Protein AF-A0A819T8G8-F1 (afdb_monomer_lite)

Secondary structure (DSSP, 8-state):
-----HHHHHHHTTS-SS-B-TTSSBP-S-------S--EEEEEEEEE-TTT--EEEEEEE-SSGGG--B-HHHHHHHHHTT----EEEEEPP-TTSS--SS-EEEEESGGGGG-HHHHHHHHHHHHHHHHHHHSEEE-SSTT--EEEGGGTGGGGS-HHHHHHHHHHHHHS-S--TT-----------------

Organism: NCBI:txid392033

Foldseek 3Di:
DDDDDLVNLVVVVVPCLADADPQQFHDLDLDQPPDDPKAFLDFPDWDADPVPRDIDTDTHIDPDSSSGDGHPVLVCQCVVLVPPDKDWDQADPDPVDPDDPGGHIDMPPPSCVSNVVVSSVVVVVVLLCVCLQLQWTWGSHPVGDIDGCCVRVLPPPDPVVSVVSVCNNVVPPDNVVPDDDDDDDDPDPPPPDPD

Sequence (195 aa):
DYQWTTYDVADLLRWPMIPRTHDGWYLSIKHELQLDQSGYAEVIGVTLNNDTGDIEFMFTEAKKTEHKLFDAMDVMDVLTNGITYACFTLDPPNAQYHSHPFNEMRYLPKRLVKVPNYLLTLLHTDYLLKMISTGVEICSLTPFEMRSSSENLMQRLPAHIREELQSIAMKHKGPLIDSIHRFWIQLESNIEYEQ

Radius of gyration: 19.82 Å; chains: 1; bounding box: 40×50×58 Å

Structure (mmCIF, N/CA/C/O backbone):
data_AF-A0A819T8G8-F1
#
_entry.id   AF-A0A819T8G8-F1
#
loop_
_atom_site.group_PDB
_atom_site.id
_atom_site.type_symbol
_atom_site.label_atom_id
_atom_site.label_alt_id
_atom_site.label_comp_id
_atom_site.label_asym_id
_atom_site.label_entity_id
_atom_site.label_seq_id
_atom_site.pdbx_PDB_ins_code
_atom_site.Cartn_x
_atom_site.Cartn_y
_atom_site.Cartn_z
_atom_site.occupancy
_atom_site.B_iso_or_equiv
_atom_site.auth_seq_id
_atom_site.auth_comp_id
_atom_site.auth_asym_id
_atom_site.auth_atom_id
_atom_site.pdbx_PDB_model_num
ATOM 1 N N . ASP A 1 1 ? 21.585 19.451 20.211 1.00 45.59 1 ASP A N 1
ATOM 2 C CA . ASP A 1 1 ? 20.241 19.216 20.768 1.00 45.59 1 ASP A CA 1
ATOM 3 C C . ASP A 1 1 ? 19.190 19.941 19.945 1.00 45.59 1 ASP A C 1
ATOM 5 O O . ASP A 1 1 ? 18.932 21.113 20.173 1.00 45.59 1 ASP A O 1
ATOM 9 N N . TYR A 1 2 ? 18.641 19.271 18.931 1.00 44.28 2 TYR A N 1
ATOM 10 C CA . TYR A 1 2 ? 17.453 19.751 18.221 1.00 44.28 2 TYR A CA 1
ATOM 11 C C . TYR A 1 2 ? 16.240 19.083 18.870 1.00 44.28 2 TYR A C 1
ATOM 13 O O . TYR A 1 2 ? 16.097 17.863 18.790 1.00 44.28 2 TYR A O 1
ATOM 21 N N . GLN A 1 3 ? 15.408 19.861 19.562 1.00 51.81 3 GLN A N 1
ATOM 22 C CA . GLN A 1 3 ? 14.126 19.376 20.067 1.00 51.81 3 GLN A CA 1
ATOM 23 C C . GLN A 1 3 ? 13.098 19.485 18.950 1.00 51.81 3 GLN A C 1
ATOM 25 O O . GLN A 1 3 ? 12.817 20.579 18.469 1.00 51.81 3 GLN A O 1
ATOM 30 N N . TRP A 1 4 ? 12.560 18.338 18.547 1.00 50.78 4 TRP A N 1
ATOM 31 C CA . TRP A 1 4 ? 11.431 18.288 17.633 1.00 50.78 4 TRP A CA 1
ATOM 32 C C . TRP A 1 4 ? 10.217 18.949 18.268 1.00 50.78 4 TRP A C 1
ATOM 34 O O . TRP A 1 4 ? 9.873 18.698 19.424 1.00 50.78 4 TRP A O 1
ATOM 44 N N . THR A 1 5 ? 9.554 19.772 17.479 1.00 71.06 5 THR A N 1
ATOM 45 C CA . THR A 1 5 ? 8.316 20.442 17.835 1.00 71.06 5 THR A CA 1
ATOM 46 C C . THR A 1 5 ? 7.151 19.805 17.086 1.00 71.06 5 THR A C 1
ATOM 48 O O . THR A 1 5 ? 7.312 19.080 16.103 1.00 71.06 5 THR A O 1
ATOM 51 N N . THR A 1 6 ? 5.933 20.114 17.517 1.00 66.31 6 THR A N 1
ATOM 52 C CA . THR A 1 6 ? 4.725 19.756 16.765 1.00 66.31 6 THR A CA 1
ATOM 53 C C . THR A 1 6 ? 4.712 20.360 15.357 1.00 66.31 6 THR A C 1
ATOM 55 O O . THR A 1 6 ? 4.047 19.808 14.486 1.00 66.31 6 THR A O 1
ATOM 58 N N . TYR A 1 7 ? 5.471 21.436 15.106 1.00 68.69 7 TYR A N 1
ATOM 59 C CA . TYR A 1 7 ? 5.641 22.017 13.773 1.00 68.69 7 TYR A CA 1
ATOM 60 C C . TYR A 1 7 ? 6.442 21.113 12.836 1.00 68.69 7 TYR A C 1
ATOM 62 O O . TYR A 1 7 ? 6.037 20.946 11.689 1.00 68.69 7 TYR A O 1
ATOM 70 N N . ASP A 1 8 ? 7.521 20.496 13.317 1.00 61.69 8 ASP A N 1
ATOM 71 C CA . ASP A 1 8 ? 8.356 19.599 12.506 1.00 61.69 8 ASP A CA 1
ATOM 72 C C . ASP A 1 8 ? 7.570 18.344 12.094 1.00 61.69 8 ASP A C 1
ATOM 74 O O . ASP A 1 8 ? 7.631 17.885 10.954 1.00 61.69 8 ASP A O 1
ATOM 78 N N . VAL A 1 9 ? 6.744 17.825 13.010 1.00 63.00 9 VAL A N 1
ATOM 79 C CA . VAL A 1 9 ? 5.827 16.716 12.714 1.00 63.00 9 VAL A CA 1
ATOM 80 C C . VAL A 1 9 ? 4.722 17.155 11.752 1.00 63.00 9 VAL A C 1
ATOM 82 O O . VAL A 1 9 ? 4.409 16.434 10.807 1.00 63.00 9 VAL A O 1
ATOM 85 N N . ALA A 1 10 ? 4.146 18.343 11.956 1.00 64.38 10 ALA A N 1
ATOM 86 C CA . ALA A 1 10 ? 3.108 18.875 11.081 1.00 64.38 10 ALA A CA 1
ATOM 87 C C . ALA A 1 10 ? 3.609 19.087 9.648 1.00 64.38 10 ALA A C 1
ATOM 89 O O . ALA A 1 10 ? 2.856 18.812 8.721 1.00 64.38 10 ALA A O 1
ATOM 90 N N . ASP A 1 11 ? 4.853 19.534 9.454 1.00 62.53 11 ASP A N 1
ATOM 91 C CA . ASP A 1 11 ? 5.441 19.737 8.127 1.00 62.53 11 ASP A CA 1
ATOM 92 C C . ASP A 1 11 ? 5.610 18.415 7.364 1.00 62.53 11 ASP A C 1
ATOM 94 O O . ASP A 1 11 ? 5.192 18.315 6.212 1.00 62.53 11 ASP A O 1
ATOM 98 N N . LEU A 1 12 ? 6.085 17.357 8.031 1.00 57.75 12 LEU A N 1
ATOM 99 C CA . LEU A 1 12 ? 6.162 16.014 7.439 1.00 57.75 12 LEU A CA 1
ATOM 100 C C . LEU A 1 12 ? 4.784 15.423 7.100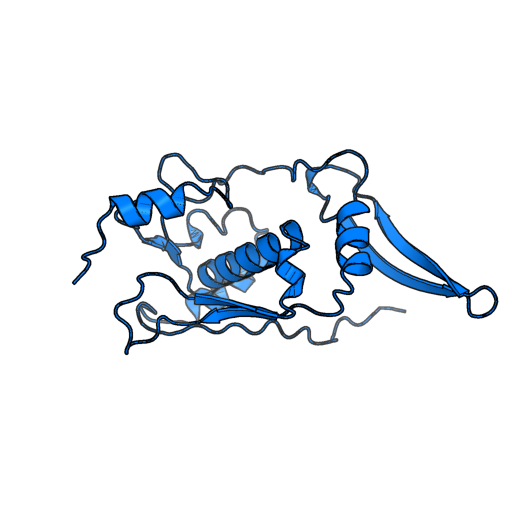 1.00 57.75 12 LEU A C 1
ATOM 102 O O . LEU A 1 12 ? 4.649 14.660 6.145 1.00 57.75 12 LEU A O 1
ATOM 106 N N . LEU A 1 13 ? 3.748 15.785 7.860 1.00 58.44 13 LEU A N 1
ATOM 107 C CA . LEU A 1 13 ? 2.367 15.363 7.610 1.00 58.44 13 LEU A CA 1
ATOM 108 C C . LEU A 1 13 ? 1.688 16.131 6.464 1.00 58.44 13 LEU A C 1
ATOM 110 O O . LEU A 1 13 ? 0.611 15.721 6.029 1.00 58.44 13 LEU A O 1
ATOM 114 N N . ARG A 1 14 ? 2.299 17.207 5.939 1.00 56.94 14 ARG A N 1
ATOM 115 C CA . ARG A 1 14 ? 1.781 17.968 4.780 1.00 56.94 14 ARG A CA 1
ATOM 116 C C . ARG A 1 14 ? 1.844 17.202 3.469 1.00 56.94 14 ARG A C 1
ATOM 118 O O . ARG A 1 14 ? 1.378 17.717 2.457 1.00 56.94 14 ARG A O 1
ATOM 125 N N . TRP A 1 15 ? 2.399 15.995 3.469 1.00 51.16 15 TRP A N 1
ATOM 126 C CA . TRP A 1 15 ? 2.262 15.065 2.361 1.00 51.16 15 TRP A CA 1
ATOM 127 C C . TRP A 1 15 ? 1.063 14.148 2.633 1.00 51.16 15 TRP A C 1
ATOM 129 O O . TRP A 1 15 ? 1.219 13.109 3.282 1.00 51.16 15 TRP A O 1
ATOM 139 N N . PRO A 1 16 ? -0.161 14.509 2.187 1.00 56.41 16 PRO A N 1
ATOM 140 C CA . PRO A 1 16 ? -1.313 13.635 2.320 1.00 56.41 16 PRO A CA 1
ATOM 141 C C . PRO A 1 16 ? -1.180 12.501 1.302 1.00 56.41 16 PRO A C 1
ATOM 143 O O . PRO A 1 16 ? -1.818 12.493 0.257 1.00 56.41 16 PRO A O 1
ATOM 146 N N . MET A 1 17 ? -0.326 11.529 1.615 1.00 56.72 17 MET A N 1
ATOM 147 C CA . MET A 1 17 ? -0.243 10.259 0.892 1.00 56.72 17 MET A CA 1
ATOM 148 C C . MET A 1 17 ? -1.574 9.499 0.999 1.00 56.72 17 MET A C 1
ATOM 150 O O . MET A 1 17 ? -1.957 8.768 0.093 1.00 56.72 17 MET A O 1
ATOM 154 N N . ILE A 1 18 ? -2.317 9.741 2.086 1.00 64.75 18 ILE A N 1
ATOM 155 C CA . ILE A 1 18 ? -3.571 9.076 2.423 1.00 64.75 18 ILE A CA 1
ATOM 156 C C . ILE A 1 18 ? -4.645 10.135 2.696 1.00 64.75 18 ILE A C 1
ATOM 158 O O . ILE A 1 18 ? -4.417 11.008 3.539 1.00 64.75 18 ILE A O 1
ATOM 162 N N . PRO A 1 19 ? -5.822 10.060 2.049 1.00 71.50 19 PRO A N 1
ATOM 163 C CA . PRO A 1 19 ? -6.965 10.900 2.386 1.00 71.50 19 PRO A CA 1
ATOM 164 C C . PRO A 1 19 ? -7.411 10.687 3.840 1.00 71.50 19 PRO A C 1
ATOM 166 O O . PRO A 1 19 ? -7.665 9.560 4.272 1.00 71.50 19 PRO A O 1
ATOM 169 N N . ARG A 1 20 ? -7.548 11.781 4.594 1.00 77.06 20 ARG A N 1
ATOM 170 C CA . ARG A 1 20 ? -7.941 11.764 6.010 1.00 77.06 20 ARG A CA 1
ATOM 171 C C . ARG A 1 20 ? -9.076 12.738 6.296 1.00 77.06 20 ARG A C 1
ATOM 173 O O . ARG A 1 20 ? -9.280 13.702 5.560 1.00 77.06 20 ARG A O 1
ATOM 180 N N . THR A 1 21 ? -9.837 12.467 7.352 1.00 80.31 21 THR A N 1
ATOM 181 C CA . THR A 1 21 ? -10.843 13.400 7.864 1.00 80.31 21 THR A CA 1
ATOM 182 C C . THR A 1 21 ? -10.152 14.647 8.416 1.00 80.31 21 THR A C 1
ATOM 184 O O . THR A 1 21 ? -8.943 14.649 8.652 1.00 80.31 21 THR A O 1
ATOM 187 N N . HIS A 1 22 ? -10.927 15.705 8.665 1.00 83.38 22 HIS A N 1
ATOM 188 C CA . HIS A 1 22 ? -10.423 16.906 9.341 1.00 83.38 22 HIS A CA 1
ATOM 189 C C . HIS A 1 22 ? -9.777 16.604 10.706 1.00 83.38 22 HIS A C 1
ATOM 191 O O . HIS A 1 22 ? -8.848 17.297 11.102 1.00 83.38 22 HIS A O 1
ATOM 197 N N . ASP A 1 23 ? -10.220 15.532 11.365 1.00 84.50 23 ASP A N 1
ATOM 198 C CA . ASP A 1 23 ? -9.682 15.039 12.634 1.00 84.50 23 ASP A CA 1
ATOM 199 C C . ASP A 1 23 ? -8.448 14.134 12.486 1.00 84.50 23 ASP A C 1
ATOM 201 O O . ASP A 1 23 ? -7.956 13.626 13.483 1.00 84.50 23 ASP A O 1
ATOM 205 N N . GLY A 1 24 ? -7.936 13.889 11.273 1.00 80.44 24 GLY A N 1
ATOM 206 C CA . GLY A 1 24 ? -6.730 13.075 11.065 1.00 80.44 24 GLY A CA 1
ATOM 207 C C . GLY A 1 24 ? -6.952 11.565 11.007 1.00 80.44 24 GLY A C 1
ATOM 208 O O . GLY A 1 24 ? -5.983 10.806 10.976 1.00 80.44 24 GLY A O 1
ATOM 209 N 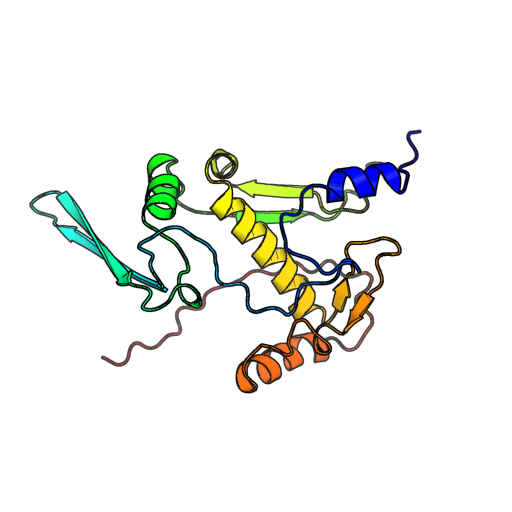N . TRP A 1 25 ? -8.206 11.120 10.975 1.00 84.88 25 TRP A N 1
ATOM 210 C CA . TRP A 1 25 ? -8.566 9.709 10.850 1.00 84.88 25 TRP A CA 1
ATOM 211 C C . TRP A 1 25 ? -8.689 9.282 9.392 1.00 84.88 25 TRP A C 1
ATOM 213 O O . TRP A 1 25 ? -8.842 10.125 8.508 1.00 84.88 25 TRP A O 1
ATOM 223 N N . TYR A 1 26 ? -8.693 7.976 9.118 1.00 78.06 26 TYR A N 1
ATOM 224 C CA . TYR A 1 26 ? -9.015 7.504 7.771 1.00 78.06 26 TYR A CA 1
ATOM 225 C C . TYR A 1 26 ? -10.413 7.960 7.351 1.00 78.06 26 TYR A C 1
ATOM 227 O O . TYR A 1 26 ? -11.386 7.815 8.098 1.00 78.06 26 TYR A O 1
ATOM 235 N N . LEU A 1 27 ? -10.525 8.498 6.133 1.00 72.56 27 LEU A N 1
ATOM 236 C CA . LEU A 1 27 ? -11.825 8.775 5.530 1.00 72.56 27 LEU A CA 1
ATOM 237 C C . LEU A 1 27 ? -12.559 7.450 5.311 1.00 72.56 27 LEU A C 1
ATOM 239 O O . LEU A 1 27 ? -12.129 6.611 4.523 1.00 72.56 27 LEU A O 1
ATOM 243 N N . SER A 1 28 ? -13.713 7.277 5.959 1.00 62.72 28 SER A N 1
ATOM 244 C CA . SER A 1 28 ? -14.556 6.093 5.737 1.00 62.72 28 SER A CA 1
ATOM 245 C C . SER A 1 28 ? -15.306 6.137 4.395 1.00 62.72 28 SER A C 1
ATOM 247 O O . SER A 1 28 ? -16.061 5.224 4.063 1.00 62.72 28 SER A O 1
ATOM 249 N N . ILE A 1 29 ? -15.050 7.141 3.554 1.00 59.94 29 ILE A N 1
ATOM 250 C CA . ILE A 1 29 ? -15.673 7.292 2.238 1.00 59.94 29 ILE A CA 1
ATOM 251 C C . ILE A 1 29 ? -15.128 6.224 1.284 1.00 59.94 29 ILE A C 1
ATOM 253 O O . ILE A 1 29 ? -13.922 5.967 1.233 1.00 59.94 29 ILE A O 1
ATOM 257 N N . LYS A 1 30 ? -16.015 5.562 0.525 1.00 55.38 30 LYS A N 1
ATOM 258 C CA . LYS A 1 30 ? -15.618 4.790 -0.662 1.00 55.38 30 LYS A CA 1
ATOM 259 C C . LYS A 1 30 ? -14.988 5.769 -1.648 1.00 55.38 30 LYS A C 1
ATOM 261 O O . LYS A 1 30 ? -15.690 6.373 -2.446 1.00 55.38 30 LYS A O 1
ATOM 266 N N . HIS A 1 31 ? -13.682 5.974 -1.539 1.00 50.28 31 HIS A N 1
ATOM 267 C CA . HIS A 1 31 ? -12.943 6.605 -2.609 1.00 50.28 31 HIS A CA 1
ATOM 268 C C . HIS A 1 31 ? -12.895 5.597 -3.745 1.00 50.28 31 HIS A C 1
ATOM 270 O O . HIS A 1 31 ? -12.365 4.497 -3.593 1.00 50.28 31 HIS A O 1
ATOM 276 N N . GLU A 1 32 ? -13.511 5.962 -4.859 1.00 45.62 32 GLU A N 1
ATOM 277 C CA . GLU A 1 32 ? -13.110 5.402 -6.136 1.00 45.62 32 GLU A CA 1
ATOM 278 C C . GLU A 1 32 ? -11.629 5.726 -6.315 1.00 45.62 32 GLU A C 1
ATOM 280 O O . GLU A 1 32 ? -11.202 6.856 -6.052 1.00 45.62 32 GLU A O 1
ATOM 285 N N . LEU A 1 33 ? -10.842 4.734 -6.716 1.00 44.25 33 LEU A N 1
ATOM 286 C CA . LEU A 1 33 ? -9.481 4.980 -7.151 1.00 44.25 33 LEU A CA 1
ATOM 287 C C . LEU A 1 33 ? -9.599 5.819 -8.432 1.00 44.25 33 LEU A C 1
ATOM 289 O O . LEU A 1 33 ? -9.946 5.301 -9.490 1.00 44.25 33 LEU A O 1
ATOM 293 N N . GLN A 1 34 ? -9.432 7.137 -8.312 1.00 42.03 34 GLN A N 1
ATOM 294 C CA . GLN A 1 34 ? -9.529 8.067 -9.438 1.00 42.03 34 GLN A CA 1
ATOM 295 C C . GLN A 1 34 ? -8.258 7.931 -10.277 1.00 42.03 34 GLN A C 1
ATOM 297 O O . GLN A 1 34 ? -7.321 8.714 -10.148 1.00 42.03 34 GLN A O 1
ATOM 302 N N . LEU A 1 35 ? -8.207 6.878 -11.084 1.00 46.53 35 LEU A N 1
ATOM 303 C CA . LEU A 1 35 ? -7.182 6.663 -12.092 1.00 46.53 35 LEU A CA 1
ATOM 304 C C . LEU A 1 35 ? -7.852 6.750 -13.465 1.00 46.53 35 LEU A C 1
ATOM 306 O O . LEU A 1 35 ? -8.959 6.241 -13.642 1.00 46.53 35 LEU A O 1
ATOM 310 N N . ASP A 1 36 ? -7.172 7.387 -14.415 1.00 49.69 36 ASP A N 1
ATOM 311 C CA . ASP A 1 36 ? -7.680 7.728 -15.750 1.00 49.69 36 ASP A CA 1
ATOM 312 C C . ASP A 1 36 ? -8.183 6.515 -16.566 1.00 49.69 36 ASP A C 1
ATOM 314 O O . ASP A 1 36 ? -8.034 5.356 -16.172 1.00 49.69 36 ASP A O 1
ATOM 318 N N . GLN A 1 37 ? -8.834 6.789 -17.700 1.00 57.09 37 GLN A N 1
ATOM 319 C CA . GLN A 1 37 ? -9.624 5.821 -18.474 1.00 57.09 37 GLN A CA 1
ATOM 320 C C . GLN A 1 37 ? -8.852 4.555 -18.908 1.00 57.09 37 GLN A C 1
ATOM 322 O O . GLN A 1 37 ? -7.720 4.621 -19.378 1.00 57.09 37 GLN A O 1
ATOM 327 N N . SER A 1 38 ? -9.548 3.411 -18.810 1.00 68.25 38 SER A N 1
ATOM 328 C CA . SER A 1 38 ? -9.081 2.013 -18.910 1.00 68.25 38 SER A CA 1
ATOM 329 C C . SER A 1 38 ? -8.178 1.561 -17.753 1.00 68.25 38 SER A C 1
ATOM 331 O O . SER A 1 38 ? -7.205 2.205 -17.367 1.00 68.25 38 SER A O 1
ATOM 333 N N . GLY A 1 39 ? -8.543 0.451 -17.123 1.00 82.62 39 GLY A N 1
ATOM 334 C CA . GLY A 1 39 ? -7.803 -0.100 -16.000 1.00 82.62 39 GLY A CA 1
ATOM 335 C C . GLY A 1 39 ? -8.245 -1.515 -15.702 1.00 82.62 39 GLY A C 1
ATOM 336 O O . GLY A 1 39 ? -9.294 -1.969 -16.164 1.00 82.62 39 GLY A O 1
ATOM 337 N N . TYR A 1 40 ? -7.426 -2.210 -14.937 1.00 88.94 40 TYR A N 1
ATOM 338 C CA . TYR A 1 40 ? -7.532 -3.640 -14.744 1.00 88.94 40 TYR A CA 1
ATOM 339 C C . TYR A 1 40 ? -7.888 -3.943 -13.291 1.00 88.94 40 TYR A C 1
ATOM 341 O O . TYR A 1 40 ? -7.413 -3.288 -12.360 1.00 88.94 40 TYR A O 1
ATOM 349 N N . ALA A 1 41 ? -8.769 -4.920 -13.105 1.00 89.12 41 ALA A N 1
ATOM 350 C CA . ALA A 1 41 ? -9.185 -5.425 -11.803 1.00 89.12 41 ALA A CA 1
ATOM 351 C C . ALA A 1 41 ? -8.338 -6.621 -11.352 1.00 89.12 41 ALA A C 1
ATOM 353 O O . ALA A 1 41 ? -8.316 -6.937 -10.168 1.00 89.12 41 ALA A O 1
ATOM 354 N N . GLU A 1 42 ? -7.663 -7.301 -12.279 1.00 88.44 42 GLU A N 1
ATOM 355 C CA . GLU A 1 42 ? -6.980 -8.560 -11.992 1.00 88.44 42 GLU A CA 1
ATOM 356 C C . GLU A 1 42 ? -5.883 -8.855 -13.017 1.00 88.44 42 GLU A C 1
ATOM 358 O O . GLU A 1 42 ? -6.027 -8.547 -14.204 1.00 88.44 42 GLU A O 1
ATOM 363 N N . VAL A 1 43 ? -4.809 -9.497 -12.549 1.00 88.31 43 VAL A N 1
ATOM 364 C CA . VAL A 1 43 ? -3.811 -10.155 -13.396 1.00 88.31 43 VAL A CA 1
ATOM 365 C C . VAL A 1 43 ? -4.147 -11.642 -13.457 1.00 88.31 43 VAL A C 1
ATOM 367 O O . VAL A 1 43 ? -3.993 -12.336 -12.458 1.00 88.31 43 VAL A O 1
ATOM 370 N N . ILE A 1 44 ? -4.578 -12.128 -14.622 1.00 91.81 44 ILE A N 1
ATOM 371 C CA . ILE A 1 44 ? -4.868 -13.555 -14.838 1.00 91.81 44 ILE A CA 1
ATOM 372 C C . ILE A 1 44 ? -3.561 -14.305 -15.104 1.00 91.81 44 ILE A C 1
ATOM 374 O O . ILE A 1 44 ? -3.324 -15.387 -14.573 1.00 91.81 44 ILE A O 1
ATOM 378 N N . GLY A 1 45 ? -2.689 -13.723 -15.929 1.00 87.50 45 GLY A N 1
ATOM 379 C CA . GLY A 1 45 ? -1.403 -14.324 -16.249 1.00 87.50 45 GLY A CA 1
ATOM 380 C C . GLY A 1 45 ? -0.671 -13.628 -17.387 1.00 87.50 45 GLY A C 1
ATOM 381 O O . GLY A 1 45 ? -1.055 -12.554 -17.851 1.00 87.50 45 GLY A O 1
ATOM 382 N N . VAL A 1 46 ? 0.404 -14.271 -17.828 1.00 86.75 46 VAL A N 1
ATOM 383 C CA . VAL A 1 46 ? 1.240 -13.832 -18.945 1.00 86.75 46 VAL A CA 1
ATOM 384 C C . VAL A 1 46 ? 1.502 -15.040 -19.830 1.00 86.75 46 VAL A C 1
ATOM 386 O O . VAL A 1 46 ? 1.858 -16.105 -19.322 1.00 86.75 46 VAL A O 1
ATOM 389 N N . THR A 1 47 ? 1.339 -14.885 -21.138 1.00 89.38 47 THR A N 1
ATOM 390 C CA . THR A 1 47 ? 1.731 -15.898 -22.120 1.00 89.38 47 THR A CA 1
ATOM 391 C C . THR A 1 47 ? 2.927 -15.393 -22.923 1.00 89.38 47 THR A C 1
ATOM 393 O O . THR A 1 47 ? 3.065 -14.201 -23.198 1.00 89.38 47 THR A O 1
ATOM 396 N N . LEU A 1 48 ? 3.836 -16.312 -23.251 1.00 90.38 48 LEU A N 1
ATOM 397 C CA . LEU A 1 48 ? 4.989 -16.062 -24.111 1.00 90.38 48 LEU A CA 1
ATOM 398 C C . LEU A 1 48 ? 4.858 -16.962 -25.334 1.00 90.38 48 LEU A C 1
ATOM 400 O O . LEU A 1 48 ? 4.837 -18.190 -25.211 1.00 90.38 48 LEU A O 1
ATOM 404 N N . ASN A 1 49 ? 4.786 -16.359 -26.513 1.00 90.44 49 ASN A N 1
ATOM 405 C CA . ASN A 1 49 ? 4.902 -17.085 -27.761 1.00 90.44 49 ASN A CA 1
ATOM 406 C C . ASN A 1 49 ? 6.380 -17.426 -27.990 1.00 90.44 49 ASN A C 1
ATOM 408 O O . ASN A 1 49 ? 7.200 -16.544 -28.230 1.00 90.44 49 ASN A O 1
ATOM 412 N N . ASN A 1 50 ? 6.729 -18.709 -27.913 1.00 92.19 50 ASN A N 1
ATOM 413 C CA . ASN A 1 50 ? 8.120 -19.152 -28.048 1.00 92.19 50 ASN A CA 1
ATOM 414 C C . ASN A 1 50 ? 8.668 -19.034 -29.480 1.00 92.19 50 ASN A C 1
ATOM 416 O O . ASN A 1 50 ? 9.886 -19.009 -29.651 1.00 92.19 50 ASN A O 1
ATOM 420 N N . ASP A 1 51 ? 7.796 -18.957 -30.488 1.00 92.62 51 ASP A N 1
ATOM 421 C CA . ASP A 1 51 ? 8.195 -18.867 -31.893 1.00 92.62 51 ASP A CA 1
ATOM 422 C C . ASP A 1 51 ? 8.455 -17.413 -32.311 1.00 92.62 51 ASP A C 1
ATOM 424 O O . ASP A 1 51 ? 9.409 -17.137 -33.038 1.00 92.62 51 ASP A O 1
ATOM 428 N N . THR A 1 52 ? 7.623 -16.474 -31.847 1.00 93.19 52 THR A N 1
ATOM 429 C CA . THR A 1 52 ? 7.734 -15.044 -32.193 1.00 93.19 52 THR A CA 1
ATOM 430 C C . THR A 1 52 ? 8.437 -14.209 -31.124 1.00 93.19 52 THR A C 1
ATOM 432 O O . THR A 1 52 ? 8.972 -13.145 -31.431 1.00 93.19 52 THR A O 1
ATOM 435 N N . GLY A 1 53 ? 8.468 -14.686 -29.879 1.00 85.50 53 GLY A N 1
ATOM 436 C CA . GLY A 1 53 ? 8.909 -13.924 -28.712 1.00 85.50 53 GLY A CA 1
ATOM 437 C C . GLY A 1 53 ? 7.858 -12.948 -28.175 1.00 85.50 53 GLY A C 1
ATOM 438 O O . GLY A 1 53 ? 8.175 -12.172 -27.273 1.00 85.50 53 GLY A O 1
ATOM 439 N N . ASP A 1 54 ? 6.632 -12.966 -28.709 1.00 86.62 54 ASP A N 1
ATOM 440 C CA . ASP A 1 54 ? 5.570 -12.058 -28.274 1.00 86.62 54 ASP A CA 1
ATOM 441 C C . ASP A 1 54 ? 5.119 -12.381 -26.848 1.00 86.62 54 ASP A C 1
ATOM 443 O O . ASP A 1 54 ? 4.898 -13.541 -26.494 1.00 86.62 54 ASP A O 1
ATOM 447 N N . ILE A 1 55 ? 4.960 -11.336 -26.038 1.00 83.06 55 ILE A N 1
ATOM 448 C CA . ILE A 1 55 ? 4.447 -11.427 -24.671 1.00 83.06 55 ILE A CA 1
ATOM 449 C C . ILE A 1 55 ? 3.040 -10.844 -24.664 1.00 83.06 55 ILE A C 1
ATOM 451 O O . ILE A 1 55 ? 2.853 -9.673 -24.997 1.00 83.06 55 ILE A O 1
ATOM 455 N N . GLU A 1 56 ? 2.065 -11.640 -24.244 1.00 87.88 56 GLU A N 1
ATOM 456 C CA . GLU A 1 56 ? 0.691 -11.192 -24.053 1.00 87.88 56 GLU A CA 1
ATOM 457 C C . GLU A 1 56 ? 0.351 -11.200 -22.563 1.00 87.88 56 GLU A C 1
ATOM 459 O O . GLU A 1 56 ? 0.555 -12.178 -21.838 1.00 87.88 56 GLU A O 1
ATOM 464 N N . PHE A 1 57 ? -0.168 -10.068 -22.102 1.00 86.00 57 PHE A N 1
ATOM 465 C CA . PHE A 1 57 ? -0.646 -9.909 -20.741 1.00 86.00 57 PHE A CA 1
ATOM 466 C C . PHE A 1 57 ? -2.151 -10.152 -20.700 1.00 86.00 57 PHE A C 1
ATOM 468 O O . PHE A 1 57 ? -2.918 -9.460 -21.367 1.00 86.00 57 PHE A O 1
ATOM 475 N N . MET A 1 58 ? -2.575 -11.114 -19.885 1.00 91.25 58 MET A N 1
ATOM 476 C CA . MET A 1 58 ? -3.983 -11.439 -19.694 1.00 91.25 58 MET A CA 1
ATOM 477 C C . MET A 1 58 ? -4.480 -10.734 -18.435 1.00 91.25 58 MET A C 1
ATOM 479 O O . MET A 1 58 ? -4.181 -11.150 -17.311 1.00 91.25 58 MET A O 1
ATOM 483 N N . PHE A 1 59 ? -5.230 -9.654 -18.626 1.00 90.56 59 PHE A N 1
ATOM 484 C CA . PHE A 1 59 ? -5.794 -8.851 -17.546 1.00 90.56 59 PHE A CA 1
ATOM 485 C C . PHE A 1 59 ? -7.321 -8.835 -17.621 1.00 90.56 59 PHE A C 1
ATOM 487 O O . PHE A 1 59 ? -7.898 -8.802 -18.708 1.00 90.56 59 PHE A O 1
ATOM 494 N N . THR A 1 60 ? -7.983 -8.798 -16.466 1.00 92.19 60 THR A N 1
ATOM 495 C CA . THR A 1 60 ? -9.431 -8.560 -16.403 1.00 92.19 60 THR A CA 1
ATOM 496 C C . THR A 1 60 ? -9.681 -7.057 -16.365 1.00 92.19 60 THR A C 1
ATOM 498 O O . THR A 1 60 ? -9.248 -6.386 -15.428 1.00 92.19 60 THR A O 1
ATOM 501 N N . GLU A 1 61 ? -10.406 -6.507 -17.340 1.00 90.50 61 GLU A N 1
ATOM 502 C CA . GLU A 1 61 ? -10.802 -5.094 -17.312 1.00 90.50 61 GLU A CA 1
ATOM 503 C C . GLU A 1 61 ? -11.743 -4.785 -16.139 1.00 90.50 61 GLU A C 1
ATOM 505 O O . GLU A 1 61 ? -12.693 -5.518 -15.834 1.00 90.50 61 GLU A O 1
ATOM 510 N N . ALA A 1 62 ? -11.509 -3.650 -15.487 1.00 88.00 62 ALA A N 1
ATOM 511 C CA . ALA A 1 62 ? -12.376 -3.163 -14.433 1.00 88.00 62 ALA A CA 1
ATOM 512 C C . ALA A 1 62 ? -13.692 -2.642 -15.032 1.00 88.00 62 ALA A C 1
ATOM 514 O O . ALA A 1 62 ? -13.739 -1.593 -15.668 1.00 88.00 62 ALA A O 1
ATOM 515 N N . LYS A 1 63 ? -14.800 -3.348 -14.768 1.00 86.00 63 LYS A N 1
ATOM 516 C CA . LYS A 1 63 ? -16.151 -2.936 -15.213 1.00 86.00 63 LYS A CA 1
ATOM 517 C C . LYS A 1 63 ? -16.613 -1.604 -14.617 1.00 86.00 63 LYS A C 1
ATOM 519 O O . LYS A 1 63 ? -17.574 -1.016 -15.105 1.00 86.00 63 LYS A O 1
ATOM 524 N N . LYS A 1 64 ? -15.993 -1.189 -13.514 1.00 79.44 64 LYS A N 1
ATOM 525 C CA . LYS A 1 64 ? -16.284 0.050 -12.802 1.00 79.44 64 LYS A CA 1
ATOM 526 C C . LYS A 1 64 ? -15.009 0.617 -12.194 1.00 79.44 64 LYS A C 1
ATOM 528 O O . LYS A 1 64 ? -14.129 -0.154 -11.805 1.00 79.44 64 LYS A O 1
ATOM 533 N N . THR A 1 65 ? -14.952 1.937 -12.056 1.00 75.50 65 THR A N 1
ATOM 534 C CA . THR A 1 65 ? -13.799 2.660 -11.505 1.00 75.50 65 THR A CA 1
ATOM 535 C C . THR A 1 65 ? -13.422 2.168 -10.107 1.00 75.50 65 THR A C 1
ATOM 537 O O . THR A 1 65 ? -12.241 2.010 -9.818 1.00 75.50 65 THR A O 1
ATOM 540 N N . GLU A 1 66 ? -14.390 1.822 -9.249 1.00 69.38 66 GLU A N 1
ATOM 541 C CA . GLU A 1 66 ? -14.102 1.333 -7.893 1.00 69.38 66 GLU A CA 1
ATOM 542 C C . GLU A 1 66 ? -13.421 -0.045 -7.836 1.00 69.38 66 GLU A C 1
ATOM 544 O O . GLU A 1 66 ? -12.923 -0.432 -6.781 1.00 69.38 66 GLU A O 1
ATOM 549 N N . HIS A 1 67 ? -13.424 -0.801 -8.935 1.00 76.31 67 HIS A N 1
ATOM 550 C CA . HIS A 1 67 ? -12.779 -2.113 -9.024 1.00 76.31 67 HIS A CA 1
ATOM 551 C C . HIS A 1 67 ? -11.417 -2.052 -9.727 1.00 76.31 67 HIS A C 1
ATOM 553 O O . HIS A 1 67 ? -10.763 -3.082 -9.867 1.00 76.31 67 HIS A O 1
ATOM 559 N N . LYS A 1 68 ? -10.996 -0.873 -10.196 1.00 78.75 68 LYS A N 1
ATOM 560 C CA . LYS A 1 68 ? -9.690 -0.680 -10.827 1.00 78.75 68 LYS A CA 1
ATOM 561 C C . LYS A 1 68 ? -8.591 -0.796 -9.768 1.00 78.75 68 LYS A C 1
ATOM 563 O O . LYS A 1 68 ? -8.620 -0.078 -8.770 1.00 78.75 68 LYS A O 1
ATOM 568 N N . LEU A 1 69 ? -7.627 -1.685 -10.001 1.00 81.56 69 LEU A N 1
ATOM 569 C CA . LEU A 1 69 ? -6.467 -1.889 -9.128 1.00 81.56 69 LEU A CA 1
ATOM 570 C C . LEU A 1 69 ? -5.183 -1.290 -9.705 1.00 81.56 69 LEU A C 1
ATOM 572 O O . LEU A 1 69 ? -4.365 -0.776 -8.949 1.00 81.56 69 LEU A O 1
ATOM 576 N N . PHE A 1 70 ? -5.009 -1.367 -11.022 1.00 85.31 70 PHE A N 1
ATOM 577 C CA . PHE A 1 70 ? -3.841 -0.856 -11.741 1.00 85.31 70 PHE A CA 1
ATOM 578 C C . PHE A 1 70 ? -4.222 -0.518 -13.187 1.00 85.31 70 PHE A C 1
ATOM 580 O O . PHE A 1 70 ? -5.331 -0.827 -13.640 1.00 85.31 70 PHE A O 1
ATOM 587 N N . ASP A 1 71 ? -3.325 0.108 -13.937 1.00 86.38 71 ASP A N 1
ATOM 588 C CA . ASP A 1 71 ? -3.468 0.294 -15.381 1.00 86.38 71 ASP A CA 1
ATOM 589 C C . ASP A 1 71 ? -2.195 -0.021 -16.171 1.00 86.38 71 ASP A C 1
ATOM 591 O O . ASP A 1 71 ? -1.205 -0.539 -15.652 1.00 86.38 71 ASP A O 1
ATOM 595 N N . ALA A 1 72 ? -2.252 0.224 -17.482 1.00 84.44 72 ALA A N 1
ATOM 596 C CA . ALA A 1 72 ? -1.138 -0.040 -18.377 1.00 84.44 72 ALA A CA 1
ATOM 597 C C . ALA A 1 72 ? 0.097 0.805 -18.029 1.00 84.44 72 ALA A C 1
ATOM 599 O O . ALA A 1 72 ? 1.214 0.336 -18.242 1.00 84.44 72 ALA A O 1
ATOM 600 N N . MET A 1 73 ? -0.077 2.011 -17.475 1.00 86.12 73 MET A N 1
ATOM 601 C CA . MET A 1 73 ? 1.051 2.847 -17.065 1.00 86.12 73 MET A CA 1
ATOM 602 C C . MET A 1 73 ? 1.758 2.236 -15.862 1.00 86.12 73 MET A C 1
ATOM 604 O O . MET A 1 73 ? 2.982 2.132 -15.883 1.00 86.12 73 MET A O 1
ATOM 608 N N . ASP A 1 74 ? 1.009 1.731 -14.879 1.00 86.31 74 ASP A N 1
ATOM 609 C CA . ASP A 1 74 ? 1.594 1.027 -13.734 1.00 86.31 74 ASP A CA 1
ATOM 610 C C . ASP A 1 74 ? 2.423 -0.193 -14.182 1.00 86.31 74 ASP A C 1
ATOM 612 O O . ASP A 1 74 ? 3.550 -0.397 -13.721 1.00 86.31 74 ASP A O 1
ATOM 616 N N . VAL A 1 75 ? 1.896 -0.986 -15.125 1.00 85.88 75 VAL A N 1
ATOM 617 C CA . VAL A 1 75 ? 2.608 -2.146 -15.698 1.00 85.88 75 VAL A CA 1
ATOM 618 C C . VAL A 1 75 ? 3.885 -1.697 -16.404 1.00 85.88 75 VAL A C 1
ATOM 620 O O . VAL A 1 75 ? 4.963 -2.250 -16.166 1.00 85.88 75 VAL A O 1
ATOM 623 N N . MET A 1 76 ? 3.791 -0.670 -17.248 1.00 86.94 76 MET A N 1
ATOM 624 C CA . MET A 1 76 ? 4.939 -0.153 -17.988 1.00 86.94 76 MET A CA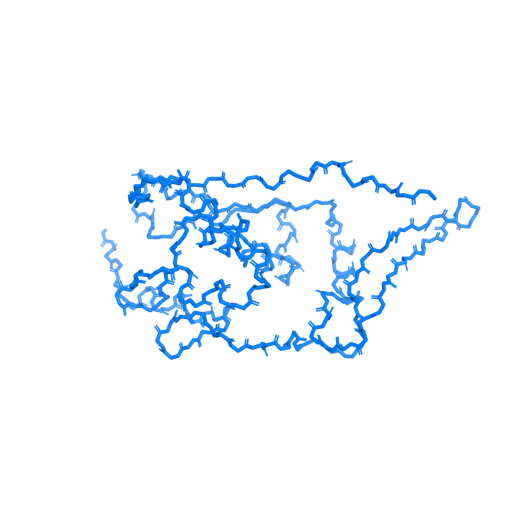 1
ATOM 625 C C . MET A 1 76 ? 5.998 0.453 -17.070 1.00 86.94 76 MET A C 1
ATOM 627 O O . MET A 1 76 ? 7.186 0.251 -17.323 1.00 86.94 76 MET A O 1
ATOM 631 N N . ASP A 1 77 ? 5.614 1.131 -15.991 1.00 87.69 77 ASP A N 1
ATOM 632 C CA . ASP A 1 77 ? 6.550 1.688 -15.018 1.00 87.69 77 ASP A CA 1
ATOM 633 C C . ASP A 1 77 ? 7.337 0.585 -14.305 1.00 87.69 77 ASP A C 1
ATOM 635 O O . ASP A 1 77 ? 8.563 0.680 -14.177 1.00 87.69 77 ASP A O 1
ATOM 639 N N . VAL A 1 78 ? 6.664 -0.490 -13.886 1.00 88.31 78 VAL A N 1
ATOM 640 C CA . VAL A 1 78 ? 7.297 -1.666 -13.269 1.00 88.31 78 VAL A CA 1
ATOM 641 C C . VAL A 1 78 ? 8.284 -2.318 -14.242 1.00 88.31 78 VAL A C 1
ATOM 643 O O . VAL A 1 78 ? 9.448 -2.533 -13.882 1.00 88.31 78 VAL A O 1
ATOM 646 N N . LEU A 1 79 ? 7.861 -2.576 -15.483 1.00 86.44 79 LEU A N 1
ATOM 647 C CA . LEU A 1 79 ? 8.684 -3.241 -16.499 1.00 86.44 79 LEU A CA 1
ATOM 648 C C . LEU A 1 79 ? 9.871 -2.381 -16.946 1.00 86.44 79 LEU A C 1
ATOM 650 O O . LEU A 1 79 ? 11.010 -2.849 -16.939 1.00 86.44 79 LEU A O 1
ATOM 654 N N . THR A 1 80 ? 9.636 -1.109 -17.270 1.00 88.50 80 THR A N 1
ATOM 655 C CA . THR A 1 80 ? 10.664 -0.180 -17.777 1.00 88.50 80 THR A CA 1
ATOM 656 C C . THR A 1 80 ? 11.733 0.098 -16.728 1.00 88.50 80 THR A C 1
ATOM 658 O O . THR A 1 80 ? 12.915 0.234 -17.049 1.00 88.50 80 THR A O 1
ATOM 661 N N . ASN A 1 81 ? 11.354 0.133 -15.449 1.00 88.25 81 ASN A N 1
ATOM 662 C CA . ASN A 1 81 ? 12.318 0.263 -14.362 1.00 88.25 81 ASN A CA 1
ATOM 663 C C . ASN A 1 81 ? 12.960 -1.080 -13.969 1.00 88.25 81 ASN A C 1
ATOM 665 O O . ASN A 1 81 ? 13.874 -1.101 -13.141 1.00 88.25 81 ASN A O 1
ATOM 669 N N . GLY A 1 82 ? 12.546 -2.199 -14.569 1.00 87.31 82 GLY A N 1
ATOM 670 C CA . GLY A 1 82 ? 13.074 -3.535 -14.300 1.00 87.31 82 GLY A CA 1
ATOM 671 C C . GLY A 1 82 ? 12.770 -4.017 -12.882 1.00 87.31 82 GLY A C 1
ATOM 672 O O . GLY A 1 82 ? 13.612 -4.662 -12.254 1.00 87.31 82 GLY A O 1
ATOM 673 N N . ILE A 1 83 ? 11.617 -3.645 -12.328 1.00 87.81 83 ILE A N 1
ATOM 674 C CA . ILE A 1 83 ? 11.179 -4.071 -11.000 1.00 87.81 83 ILE A CA 1
ATOM 675 C C . ILE A 1 83 ? 10.709 -5.527 -11.089 1.00 87.81 83 ILE A C 1
ATOM 677 O O . ILE A 1 83 ? 9.646 -5.816 -11.617 1.00 87.81 83 ILE A O 1
ATOM 681 N N . THR A 1 84 ? 11.522 -6.451 -10.578 1.00 84.81 84 THR A N 1
ATOM 682 C CA . THR A 1 84 ? 11.219 -7.895 -10.577 1.00 84.81 84 THR A CA 1
ATOM 683 C C . THR A 1 84 ? 10.659 -8.394 -9.248 1.00 84.81 84 THR A C 1
ATOM 685 O O . THR A 1 84 ? 10.070 -9.464 -9.181 1.00 84.81 84 THR A O 1
ATOM 688 N N . TYR A 1 85 ? 10.873 -7.631 -8.181 1.00 84.00 85 TYR A N 1
ATOM 689 C CA . TYR A 1 85 ? 10.346 -7.874 -6.846 1.00 84.00 85 TYR A CA 1
ATOM 690 C C . TYR A 1 85 ? 10.271 -6.542 -6.101 1.00 84.00 85 TYR A C 1
ATOM 692 O O . TYR A 1 85 ? 10.919 -5.567 -6.500 1.00 84.00 85 TYR A O 1
ATOM 700 N N . ALA A 1 86 ? 9.534 -6.521 -4.994 1.00 86.19 86 ALA A N 1
ATOM 701 C CA . ALA A 1 86 ? 9.548 -5.417 -4.053 1.00 86.19 86 ALA A CA 1
ATOM 702 C C . ALA A 1 86 ? 9.599 -5.936 -2.614 1.00 86.19 86 ALA A C 1
ATOM 704 O O . ALA A 1 86 ? 8.855 -6.835 -2.235 1.00 86.19 86 ALA A O 1
ATOM 705 N N . CYS A 1 87 ? 10.469 -5.334 -1.812 1.00 83.00 87 CYS A N 1
ATOM 706 C CA . CYS A 1 87 ? 10.503 -5.475 -0.367 1.00 83.00 87 CYS A CA 1
ATOM 707 C C . CYS A 1 87 ? 10.278 -4.097 0.239 1.00 83.00 87 CYS A C 1
ATOM 709 O O . CYS A 1 87 ? 10.903 -3.121 -0.186 1.00 83.00 87 CYS A O 1
ATOM 711 N N . PHE A 1 88 ? 9.435 -4.034 1.259 1.00 84.12 88 PHE A N 1
ATOM 712 C CA . PHE A 1 88 ? 9.131 -2.817 1.988 1.00 84.12 88 PHE A CA 1
ATOM 713 C C . PHE A 1 88 ? 9.121 -3.123 3.482 1.00 84.12 88 PHE A C 1
ATOM 715 O O . PHE A 1 88 ? 8.542 -4.118 3.909 1.00 84.12 88 PHE A O 1
ATOM 722 N N . THR A 1 89 ? 9.784 -2.288 4.272 1.00 78.88 89 THR A N 1
ATOM 723 C CA . THR A 1 89 ? 9.744 -2.346 5.730 1.00 78.88 89 THR A CA 1
ATOM 724 C C . THR A 1 89 ? 9.804 -0.938 6.296 1.00 78.88 89 THR A C 1
ATOM 726 O O . THR A 1 89 ? 10.483 -0.051 5.777 1.00 78.88 89 THR A O 1
ATOM 729 N N . LEU A 1 90 ? 9.096 -0.752 7.397 1.00 73.50 90 LEU A N 1
ATOM 730 C CA . LEU A 1 90 ? 9.251 0.386 8.279 1.00 73.50 90 LEU A CA 1
ATOM 731 C C . LEU A 1 90 ? 10.045 -0.126 9.482 1.00 73.50 90 LEU A C 1
ATOM 733 O O . LEU A 1 90 ? 9.467 -0.730 10.387 1.00 73.50 90 LEU A O 1
ATOM 737 N N . ASP A 1 91 ? 11.367 0.041 9.453 1.00 64.25 91 ASP A N 1
ATOM 738 C CA . ASP A 1 91 ? 12.231 -0.462 10.518 1.00 64.25 91 ASP A CA 1
ATOM 739 C C . ASP A 1 91 ? 12.020 0.321 11.817 1.00 64.25 91 ASP A C 1
ATOM 741 O O . ASP A 1 91 ? 11.818 1.540 11.766 1.00 64.25 91 ASP A O 1
ATOM 745 N N . PRO A 1 92 ? 12.077 -0.361 12.978 1.00 55.94 92 PRO A N 1
ATOM 746 C CA . PRO A 1 92 ? 11.915 0.301 14.260 1.00 55.94 92 PRO A CA 1
ATOM 747 C C . PRO A 1 92 ? 12.961 1.413 14.404 1.00 55.94 92 PRO A C 1
ATOM 749 O O . PRO A 1 92 ? 14.092 1.256 13.921 1.00 55.94 92 PRO A O 1
ATOM 752 N N . PRO A 1 93 ? 12.614 2.527 15.070 1.00 55.16 93 PRO A N 1
ATOM 753 C CA . PRO A 1 93 ? 13.565 3.594 15.328 1.00 55.16 93 PRO A CA 1
ATOM 754 C C . PRO A 1 93 ? 14.790 3.016 16.040 1.00 55.16 93 PRO A C 1
ATOM 756 O O . PRO A 1 93 ? 14.683 2.214 16.971 1.00 55.16 93 PRO A O 1
ATOM 759 N N . ASN A 1 94 ? 15.980 3.385 15.574 1.00 55.41 94 ASN A N 1
ATOM 760 C CA . ASN A 1 94 ? 17.206 2.905 16.187 1.00 55.41 94 ASN A CA 1
ATOM 761 C C . ASN A 1 94 ? 17.428 3.639 17.518 1.00 55.41 94 ASN A C 1
ATOM 763 O O . ASN A 1 94 ? 17.683 4.840 17.530 1.00 55.41 94 ASN A O 1
ATOM 767 N N . ALA A 1 95 ? 17.386 2.890 18.623 1.00 54.06 95 ALA A N 1
ATOM 768 C CA . ALA A 1 95 ? 17.480 3.407 19.990 1.00 54.06 95 ALA A CA 1
ATOM 769 C C . ALA A 1 95 ? 18.777 4.178 20.315 1.00 54.06 95 ALA A C 1
ATOM 771 O O . ALA A 1 95 ? 18.839 4.862 21.333 1.00 54.06 95 ALA A O 1
ATOM 772 N N . GLN A 1 96 ? 19.822 4.067 19.487 1.00 53.81 96 GLN A N 1
ATOM 773 C CA . GLN A 1 96 ? 21.086 4.794 19.663 1.00 53.81 96 GLN A CA 1
ATOM 774 C C . GLN A 1 96 ? 21.101 6.164 18.974 1.00 53.81 96 GLN A C 1
ATOM 776 O O . GLN A 1 96 ? 22.003 6.965 19.221 1.00 53.81 96 GLN A O 1
ATOM 781 N N . TYR A 1 97 ? 20.124 6.449 18.112 1.00 49.38 97 TYR A N 1
ATOM 782 C CA . TYR A 1 97 ? 20.015 7.730 17.427 1.00 49.38 97 TYR A CA 1
ATOM 783 C C . TYR A 1 97 ? 18.920 8.583 18.069 1.00 49.38 97 TYR A C 1
ATOM 785 O O . TYR A 1 97 ? 17.872 8.090 18.471 1.00 49.38 97 TYR A O 1
ATOM 793 N N . HIS A 1 98 ? 19.136 9.900 18.105 1.00 48.38 98 HIS A N 1
ATOM 794 C CA . HIS A 1 98 ? 18.149 10.899 18.546 1.00 48.38 98 HIS A CA 1
ATOM 795 C C . HIS A 1 98 ? 17.021 11.108 17.501 1.00 48.38 98 HIS A C 1
ATOM 797 O O . HIS A 1 98 ? 16.495 12.206 17.340 1.00 48.38 98 HIS A O 1
ATOM 803 N N . SER A 1 99 ? 16.680 10.059 16.751 1.00 44.94 99 SER A N 1
ATOM 804 C CA . SER A 1 99 ? 15.707 10.002 15.656 1.00 44.94 99 SER A CA 1
ATOM 805 C C . SER A 1 99 ? 14.903 8.714 15.846 1.00 44.94 99 SER A C 1
ATOM 807 O O . SER A 1 99 ? 15.507 7.654 15.950 1.00 44.94 99 SER A O 1
ATOM 809 N N . HIS A 1 100 ? 13.580 8.655 15.878 1.00 49.66 100 HIS A N 1
ATOM 810 C CA . HIS A 1 100 ? 12.503 9.543 15.452 1.00 49.66 100 HIS A CA 1
ATOM 811 C C . HIS A 1 100 ? 11.223 8.937 16.086 1.00 49.66 100 HIS A C 1
ATOM 813 O O . HIS A 1 100 ? 11.212 7.734 16.351 1.00 49.66 100 HIS A O 1
ATOM 819 N N . PRO A 1 101 ? 10.107 9.664 16.250 1.00 45.81 101 PRO A N 1
ATOM 820 C CA . PRO A 1 101 ? 8.801 9.040 16.515 1.00 45.81 101 PRO A CA 1
ATOM 821 C C . PRO A 1 101 ? 8.266 8.160 15.360 1.00 45.81 101 PRO A C 1
ATOM 823 O O . PRO A 1 101 ? 7.187 7.590 15.483 1.00 45.81 101 PRO A O 1
ATOM 826 N N . PHE A 1 102 ? 8.990 8.047 14.236 1.00 51.34 102 PHE A N 1
ATOM 827 C CA . PHE A 1 102 ? 8.580 7.284 13.056 1.00 51.34 102 PHE A CA 1
ATOM 828 C C . PHE A 1 102 ? 9.622 6.235 12.666 1.00 51.34 102 PHE A C 1
ATOM 830 O O . PHE A 1 102 ? 10.826 6.431 12.815 1.00 51.34 102 PHE A O 1
ATOM 837 N N . ASN A 1 103 ? 9.126 5.125 12.133 1.00 64.00 103 ASN A N 1
ATOM 838 C CA . ASN A 1 103 ? 9.935 4.037 11.607 1.00 64.00 103 ASN A CA 1
ATOM 839 C C . ASN A 1 103 ? 10.680 4.464 10.327 1.00 64.00 103 ASN A C 1
ATOM 841 O O . ASN A 1 103 ? 10.108 5.143 9.471 1.00 64.00 103 ASN A O 1
ATOM 845 N N . GLU A 1 104 ? 11.935 4.038 10.163 1.00 70.00 104 GLU A N 1
ATOM 846 C CA . GLU A 1 104 ? 12.714 4.322 8.953 1.00 70.00 104 GLU A CA 1
ATOM 847 C C . GLU A 1 104 ? 12.148 3.517 7.776 1.00 70.00 104 GLU A C 1
ATOM 849 O O . GLU A 1 104 ? 12.123 2.284 7.804 1.00 70.00 104 GLU A O 1
ATOM 854 N N . MET A 1 105 ? 11.711 4.204 6.719 1.00 78.12 105 MET A N 1
ATOM 855 C CA . MET A 1 105 ? 11.227 3.541 5.512 1.00 78.12 105 MET A CA 1
ATOM 856 C C . MET A 1 105 ? 12.393 2.957 4.717 1.00 78.12 105 MET A C 1
ATOM 858 O O . MET A 1 105 ? 13.183 3.682 4.105 1.00 78.12 105 MET A O 1
ATOM 862 N N . ARG A 1 106 ? 12.464 1.628 4.654 1.00 81.75 106 ARG A N 1
ATOM 863 C CA . ARG A 1 106 ? 13.418 0.905 3.817 1.00 81.75 106 ARG A CA 1
ATOM 864 C C . ARG A 1 106 ? 12.686 0.087 2.776 1.00 81.75 106 ARG A C 1
ATOM 866 O O . ARG A 1 106 ? 11.743 -0.639 3.057 1.00 81.75 106 ARG A O 1
ATOM 873 N N . TYR A 1 107 ? 13.177 0.184 1.552 1.00 84.25 107 TYR A N 1
ATOM 874 C CA . TYR A 1 107 ? 12.639 -0.558 0.429 1.00 84.25 107 TYR A CA 1
ATOM 875 C C . TYR A 1 107 ? 13.755 -1.031 -0.495 1.00 84.25 107 TYR A C 1
ATOM 877 O O . TYR A 1 107 ? 14.827 -0.410 -0.589 1.00 84.25 107 TYR A O 1
ATOM 885 N N . LEU A 1 108 ? 13.480 -2.141 -1.171 1.00 83.75 108 LEU A N 1
ATOM 886 C CA . LEU A 1 108 ? 14.309 -2.731 -2.208 1.00 83.75 108 LEU A CA 1
ATOM 887 C C . LEU A 1 108 ? 13.424 -3.238 -3.351 1.00 83.75 108 LEU A C 1
ATOM 889 O O . LEU A 1 108 ? 12.332 -3.723 -3.087 1.00 83.75 108 LEU A O 1
ATOM 893 N N . PRO A 1 109 ? 13.902 -3.183 -4.599 1.00 89.00 109 PRO A N 1
ATOM 894 C CA . PRO A 1 109 ? 15.148 -2.549 -5.023 1.00 89.00 109 PRO A CA 1
ATOM 895 C C . PRO A 1 109 ? 15.067 -1.010 -4.937 1.00 89.00 109 PRO A C 1
ATOM 897 O O . PRO A 1 109 ? 13.989 -0.431 -5.019 1.00 89.00 109 PRO A O 1
ATOM 900 N N . LYS A 1 110 ? 16.206 -0.309 -4.804 1.00 87.88 110 LYS A N 1
ATOM 901 C CA . LYS A 1 110 ? 16.230 1.170 -4.655 1.00 87.88 110 LYS A CA 1
ATOM 902 C C . LYS A 1 110 ? 15.603 1.932 -5.826 1.00 87.88 110 LYS A C 1
ATOM 904 O O . LYS A 1 110 ? 15.129 3.047 -5.655 1.00 87.88 110 LYS A O 1
ATOM 909 N N . ARG A 1 111 ? 15.537 1.303 -6.998 1.00 87.69 111 ARG A N 1
ATOM 910 C CA . ARG A 1 111 ? 14.810 1.796 -8.177 1.00 87.69 111 ARG A CA 1
ATOM 911 C C . ARG A 1 111 ? 13.287 1.874 -8.000 1.00 87.69 111 ARG A C 1
ATOM 913 O O . ARG A 1 111 ? 12.668 2.544 -8.811 1.00 87.69 111 ARG A O 1
ATOM 920 N N . LEU A 1 112 ? 12.694 1.295 -6.948 1.00 85.38 112 LEU A N 1
ATOM 921 C CA . LEU A 1 112 ? 11.273 1.503 -6.616 1.00 85.38 112 LEU A CA 1
ATOM 922 C C . LEU A 1 112 ? 10.917 2.981 -6.429 1.00 85.38 112 LEU A C 1
ATOM 924 O O . LEU A 1 112 ? 9.782 3.361 -6.677 1.00 85.38 112 LEU A O 1
ATOM 928 N N . VAL A 1 113 ? 11.884 3.834 -6.072 1.00 86.75 113 VAL A N 1
ATOM 929 C CA . VAL A 1 113 ? 11.681 5.293 -6.010 1.00 86.75 113 VAL A CA 1
ATOM 930 C C . VAL A 1 113 ? 11.233 5.896 -7.350 1.00 86.75 113 VAL A C 1
ATOM 932 O O . VAL A 1 113 ? 10.650 6.973 -7.374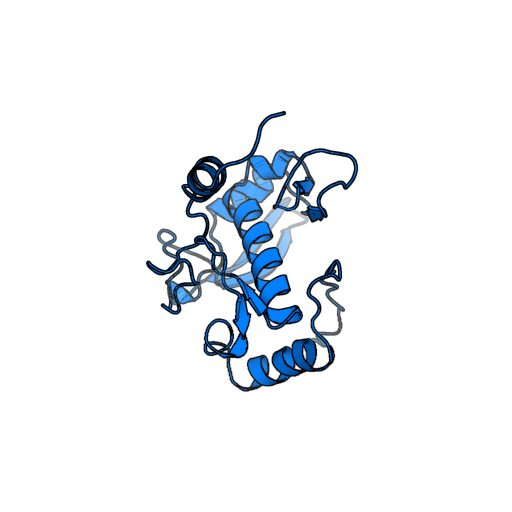 1.00 86.75 113 VAL A O 1
ATOM 935 N N . LYS A 1 114 ? 11.498 5.203 -8.466 1.00 85.81 114 LYS A N 1
ATOM 936 C CA . LYS A 1 114 ? 11.081 5.599 -9.817 1.00 85.81 114 LYS A CA 1
ATOM 937 C C . LYS A 1 114 ? 9.667 5.134 -10.177 1.00 85.81 114 LYS A C 1
ATOM 939 O O . LYS A 1 114 ? 9.178 5.519 -11.228 1.00 85.81 114 LYS A O 1
ATOM 944 N N . VAL A 1 115 ? 9.034 4.325 -9.325 1.00 85.56 115 VAL A N 1
ATOM 945 C CA . VAL A 1 115 ? 7.656 3.836 -9.475 1.00 85.56 115 VAL A CA 1
ATOM 946 C C . VAL A 1 115 ? 6.867 4.267 -8.229 1.00 85.56 115 VAL A C 1
ATOM 948 O O . VAL A 1 115 ? 6.563 3.446 -7.357 1.00 85.56 115 VAL A O 1
ATOM 951 N N . PRO A 1 116 ? 6.606 5.580 -8.074 1.00 81.25 116 PRO A N 1
ATOM 952 C CA . PRO A 1 116 ? 6.118 6.155 -6.822 1.00 81.25 116 PRO A CA 1
ATOM 953 C C . PRO A 1 116 ? 4.758 5.596 -6.403 1.00 81.25 116 PRO A C 1
ATOM 955 O O . PRO A 1 116 ? 4.561 5.363 -5.214 1.00 81.25 116 PRO A O 1
ATOM 958 N N . ASN A 1 117 ? 3.864 5.299 -7.352 1.00 81.69 117 ASN A N 1
ATOM 959 C CA . ASN A 1 117 ? 2.565 4.686 -7.062 1.00 81.69 117 ASN A CA 1
ATOM 960 C C . ASN A 1 117 ? 2.723 3.298 -6.435 1.00 81.69 117 ASN A C 1
ATOM 962 O O . ASN A 1 117 ? 2.053 2.982 -5.455 1.00 81.69 117 ASN A O 1
ATOM 966 N N . TYR A 1 118 ? 3.657 2.483 -6.933 1.00 85.50 118 TYR A N 1
ATOM 967 C CA . TYR A 1 118 ? 3.883 1.157 -6.365 1.00 85.50 118 TYR A CA 1
ATOM 968 C C . TYR A 1 118 ? 4.490 1.244 -4.960 1.00 85.50 118 TYR A C 1
ATOM 970 O O . TYR A 1 118 ? 4.027 0.573 -4.038 1.00 85.50 118 TYR A O 1
ATOM 978 N N . LEU A 1 119 ? 5.477 2.124 -4.759 1.00 84.81 119 LEU A N 1
ATOM 979 C CA . LEU A 1 119 ? 6.069 2.348 -3.438 1.00 84.81 119 LEU A CA 1
ATOM 980 C C . LEU A 1 119 ? 5.046 2.897 -2.426 1.00 84.81 119 LEU A C 1
ATOM 982 O O . LEU A 1 119 ? 5.033 2.469 -1.271 1.00 84.81 119 LEU A O 1
ATOM 986 N N . LEU A 1 120 ? 4.169 3.801 -2.866 1.00 81.81 120 LEU A N 1
ATOM 987 C CA . LEU A 1 120 ? 3.054 4.337 -2.084 1.00 81.81 120 LEU A CA 1
ATOM 988 C C . LEU A 1 120 ? 2.086 3.223 -1.666 1.00 81.81 120 LEU A C 1
ATOM 990 O O . LEU A 1 120 ? 1.733 3.121 -0.491 1.00 81.81 120 LEU A O 1
ATOM 994 N N . THR A 1 121 ? 1.723 2.341 -2.597 1.00 83.25 121 THR A N 1
ATOM 995 C CA . THR A 1 121 ? 0.877 1.172 -2.324 1.00 83.25 121 THR A CA 1
ATOM 996 C C . THR A 1 121 ? 1.503 0.247 -1.282 1.00 83.25 121 THR A C 1
ATOM 998 O O . THR A 1 121 ? 0.800 -0.217 -0.383 1.00 83.25 121 THR A O 1
ATOM 1001 N N . LEU A 1 122 ? 2.820 0.013 -1.332 1.00 85.69 122 LEU A N 1
ATOM 1002 C CA . LEU A 1 122 ? 3.523 -0.792 -0.324 1.00 85.69 122 LEU A CA 1
ATOM 1003 C C . LEU A 1 122 ? 3.460 -0.152 1.071 1.00 85.69 122 LEU A C 1
ATOM 1005 O O . LEU A 1 122 ? 3.158 -0.845 2.044 1.00 85.69 122 LEU A O 1
ATOM 1009 N N . LEU A 1 123 ? 3.671 1.165 1.164 1.00 82.88 123 LEU A N 1
ATOM 1010 C CA . LEU A 1 123 ? 3.537 1.909 2.419 1.00 82.88 123 LEU A CA 1
ATOM 1011 C C . LEU A 1 123 ? 2.109 1.833 2.975 1.00 82.88 123 LEU A C 1
ATOM 1013 O O . LEU A 1 123 ? 1.924 1.563 4.161 1.00 82.88 123 LEU A O 1
ATOM 1017 N N . HIS A 1 124 ? 1.099 2.052 2.129 1.00 79.69 124 HIS A N 1
ATOM 1018 C CA . HIS A 1 124 ? -0.308 1.983 2.536 1.00 79.69 124 HIS A CA 1
ATOM 1019 C C . HIS A 1 124 ? -0.674 0.591 3.035 1.00 79.69 124 HIS A C 1
ATOM 1021 O O . HIS A 1 124 ? -1.334 0.453 4.064 1.00 79.69 124 HIS A O 1
ATOM 1027 N N . THR A 1 125 ? -0.208 -0.435 2.327 1.00 8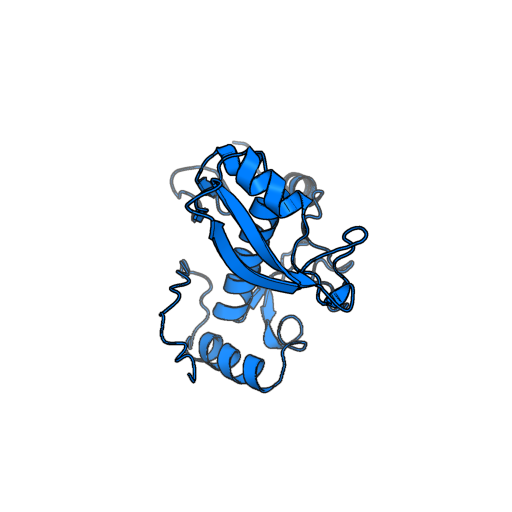3.56 125 THR A N 1
ATOM 1028 C CA . THR A 1 125 ? -0.449 -1.831 2.681 1.00 83.56 125 THR A CA 1
ATOM 1029 C C . THR A 1 125 ? 0.146 -2.153 4.049 1.00 83.56 125 THR A C 1
ATOM 1031 O O . THR A 1 125 ? -0.573 -2.641 4.915 1.00 83.56 125 THR A O 1
ATOM 1034 N N . ASP A 1 126 ? 1.416 -1.816 4.297 1.00 81.31 126 ASP A N 1
ATOM 1035 C CA . ASP A 1 126 ? 2.066 -2.039 5.598 1.00 81.31 126 ASP A CA 1
ATOM 1036 C C . ASP A 1 126 ? 1.328 -1.330 6.746 1.00 81.31 126 ASP A C 1
ATOM 1038 O O . ASP A 1 126 ? 1.097 -1.914 7.808 1.00 81.31 126 ASP A O 1
ATOM 1042 N N . TYR A 1 127 ? 0.899 -0.089 6.522 1.00 80.44 127 TYR A N 1
ATOM 1043 C CA . TYR A 1 127 ? 0.207 0.693 7.539 1.00 80.44 127 TYR A CA 1
ATOM 1044 C C . TYR A 1 127 ? -1.191 0.137 7.855 1.00 80.44 127 TYR A C 1
ATOM 1046 O O . TYR A 1 127 ? -1.542 -0.017 9.027 1.00 80.44 127 TYR A O 1
ATOM 1054 N N . LEU A 1 128 ? -1.968 -0.238 6.831 1.00 81.12 128 LEU A N 1
ATOM 1055 C CA . LEU A 1 128 ? -3.271 -0.889 7.004 1.00 81.12 128 LEU A CA 1
ATOM 1056 C C . LEU A 1 128 ? -3.134 -2.237 7.715 1.00 81.12 128 LEU A C 1
ATOM 1058 O O . LEU A 1 128 ? -3.875 -2.509 8.659 1.00 81.12 128 LEU A O 1
ATOM 1062 N N . LEU A 1 129 ? -2.157 -3.056 7.314 1.00 81.69 129 LEU A N 1
ATOM 1063 C CA . LEU A 1 129 ? -1.891 -4.346 7.948 1.00 81.69 129 LEU A CA 1
ATOM 1064 C C . LEU A 1 129 ? -1.583 -4.183 9.433 1.00 81.69 129 LEU A C 1
ATOM 1066 O O . LEU A 1 129 ? -2.135 -4.923 10.243 1.00 81.69 129 LEU A O 1
ATOM 1070 N N . LYS A 1 130 ? -0.768 -3.195 9.815 1.00 80.06 130 LYS A N 1
ATOM 1071 C CA . LYS A 1 130 ? -0.462 -2.898 11.224 1.00 80.06 130 LYS A CA 1
ATOM 1072 C C . LYS A 1 130 ? -1.696 -2.506 12.023 1.00 80.06 130 LYS A C 1
ATOM 1074 O O . LYS A 1 130 ? -1.879 -3.004 13.130 1.00 80.06 130 LYS A O 1
ATOM 1079 N N . MET A 1 131 ? -2.562 -1.659 11.477 1.00 81.25 131 MET A N 1
ATOM 1080 C CA . MET A 1 131 ? -3.774 -1.240 12.188 1.00 81.25 131 MET A CA 1
ATOM 1081 C C . MET A 1 131 ? -4.777 -2.381 12.356 1.00 81.25 131 MET A C 1
ATOM 1083 O O . MET A 1 131 ? -5.370 -2.537 13.421 1.00 81.25 131 MET A O 1
ATOM 1087 N N . ILE A 1 132 ? -4.934 -3.211 11.324 1.00 82.12 132 ILE A N 1
ATOM 1088 C CA . ILE A 1 132 ? -5.835 -4.370 11.347 1.00 82.12 132 ILE A CA 1
ATOM 1089 C C . ILE A 1 132 ? -5.334 -5.425 12.339 1.00 82.12 132 ILE A C 1
ATOM 1091 O O . ILE A 1 132 ? -6.097 -5.935 13.152 1.00 82.12 132 ILE A O 1
ATOM 1095 N N . SER A 1 133 ? -4.044 -5.740 12.290 1.00 77.31 133 SER A N 1
ATOM 1096 C CA . SER A 1 133 ? -3.438 -6.803 13.100 1.00 77.31 133 SER A CA 1
ATOM 1097 C C . SER A 1 133 ? -3.284 -6.443 14.578 1.00 77.31 133 SER A C 1
ATOM 1099 O O . SER A 1 133 ? -3.496 -7.300 15.433 1.00 77.31 133 SER A O 1
ATOM 1101 N N . THR A 1 134 ? -2.943 -5.190 14.896 1.00 76.69 134 THR A N 1
ATOM 1102 C CA . THR A 1 134 ? -2.886 -4.708 16.288 1.00 76.69 134 THR A CA 1
ATOM 1103 C C . THR A 1 134 ? -4.271 -4.399 16.843 1.00 76.69 134 THR A C 1
ATOM 1105 O O . THR A 1 134 ? -4.442 -4.274 18.053 1.00 76.69 134 THR A O 1
ATOM 1108 N N . GLY A 1 135 ? -5.269 -4.257 15.969 1.00 79.50 135 GLY A N 1
ATOM 1109 C CA . GLY A 1 135 ? -6.603 -3.823 16.344 1.00 79.50 135 GLY A CA 1
ATOM 1110 C C . GLY A 1 135 ? -6.700 -2.325 16.643 1.00 79.50 135 GLY A C 1
ATOM 1111 O O . GLY A 1 135 ? -7.784 -1.882 17.026 1.00 79.50 135 GLY A O 1
ATOM 1112 N N . VAL A 1 136 ? -5.638 -1.538 16.442 1.00 81.88 136 VAL A N 1
ATOM 1113 C CA . VAL A 1 136 ? -5.565 -0.117 16.813 1.00 81.88 136 VAL A CA 1
ATOM 1114 C C . VAL A 1 136 ? -5.393 0.766 15.578 1.00 81.88 136 VAL A C 1
ATOM 1116 O O . VAL A 1 136 ? -4.451 0.614 14.806 1.00 81.88 136 VAL A O 1
ATOM 1119 N N . GLU A 1 137 ? -6.290 1.734 15.410 1.00 84.81 137 GLU A N 1
ATOM 1120 C CA . GLU A 1 137 ? -6.133 2.845 14.471 1.00 84.81 137 GLU A CA 1
ATOM 1121 C C . GLU A 1 137 ? -5.518 4.043 15.210 1.00 84.81 137 GLU A C 1
ATOM 1123 O O . GLU A 1 137 ? -5.892 4.339 16.345 1.00 84.81 137 GLU A O 1
ATOM 1128 N N . ILE A 1 138 ? -4.587 4.744 14.563 1.00 82.38 138 ILE A N 1
ATOM 1129 C CA . ILE A 1 138 ? -3.848 5.882 15.121 1.00 82.38 138 ILE A CA 1
ATOM 1130 C C . ILE A 1 138 ? -4.207 7.128 14.315 1.00 82.38 138 ILE A C 1
ATOM 1132 O O . ILE A 1 138 ? -4.083 7.135 13.087 1.00 82.38 138 ILE A O 1
ATOM 1136 N N . CYS A 1 139 ? -4.635 8.177 15.010 1.00 82.25 139 CYS A N 1
ATOM 1137 C CA . CYS A 1 139 ? -4.901 9.483 14.435 1.00 82.25 139 CYS A CA 1
ATOM 1138 C C . CYS A 1 139 ? -3.599 10.087 13.926 1.00 82.25 139 CYS A C 1
ATOM 1140 O O . CYS A 1 139 ? -2.577 10.063 14.609 1.00 82.25 139 CYS A O 1
ATOM 1142 N N . SER A 1 140 ? -3.624 10.673 12.734 1.00 78.06 140 SER A N 1
ATOM 1143 C CA . SER A 1 140 ? -2.433 11.315 12.196 1.00 78.06 140 SER A CA 1
ATOM 1144 C C . SER A 1 140 ? -2.214 12.743 12.672 1.00 78.06 140 SER A C 1
ATOM 1146 O O . SER A 1 140 ? -1.221 13.351 12.290 1.00 78.06 140 SER A O 1
ATOM 1148 N N . LEU A 1 141 ? -3.176 13.330 13.375 1.00 76.25 141 LEU A N 1
ATOM 1149 C CA . LEU A 1 141 ? -3.059 14.668 13.934 1.00 76.25 141 LEU A CA 1
ATOM 1150 C C . LEU A 1 141 ? -2.733 14.562 15.412 1.00 76.25 141 LEU A C 1
ATOM 1152 O O . LEU A 1 141 ? -3.210 13.665 16.100 1.00 76.25 141 LEU A O 1
ATOM 1156 N N . THR A 1 142 ? -1.936 15.507 15.901 1.00 74.06 142 THR A N 1
ATOM 1157 C CA . THR A 1 142 ? -1.692 15.656 17.337 1.00 74.06 142 THR A CA 1
ATOM 1158 C C . THR A 1 142 ? -3.032 15.784 18.086 1.00 74.06 142 THR A C 1
ATOM 1160 O O . THR A 1 142 ? -3.904 16.514 17.608 1.00 74.06 142 THR A O 1
ATOM 1163 N N . PRO A 1 143 ? -3.233 15.091 19.225 1.00 82.62 143 PRO A N 1
ATOM 1164 C CA . PRO A 1 143 ? -2.241 14.369 20.036 1.00 82.62 143 PRO A CA 1
ATOM 1165 C C . PRO A 1 143 ? -2.003 12.893 19.648 1.00 82.62 143 PRO A C 1
ATOM 1167 O O . PRO A 1 143 ? -1.487 12.133 20.460 1.00 82.62 143 PRO A O 1
ATOM 1170 N N . PHE A 1 144 ? -2.328 12.493 18.415 1.00 78.38 144 PHE A N 1
ATOM 1171 C CA . PHE A 1 144 ? -2.177 11.134 17.873 1.00 78.38 144 PHE A CA 1
ATOM 1172 C C . PHE A 1 144 ? -2.979 10.101 18.661 1.00 78.38 144 PHE A C 1
ATOM 1174 O O . PHE A 1 144 ? -2.475 9.047 19.052 1.00 78.38 144 PHE A O 1
ATOM 1181 N N . GLU A 1 145 ? -4.243 10.436 18.919 1.00 82.94 145 GLU A N 1
ATOM 1182 C CA . GLU A 1 145 ? -5.168 9.561 19.629 1.00 82.94 145 GLU A CA 1
ATOM 1183 C C . GLU A 1 145 ? -5.228 8.169 18.992 1.00 82.94 145 GLU A C 1
ATOM 1185 O O . GLU A 1 145 ? -5.092 8.003 17.779 1.00 82.94 145 GLU A O 1
ATOM 1190 N N . MET A 1 146 ? -5.450 7.161 19.827 1.00 84.44 146 MET A N 1
ATOM 1191 C CA . MET A 1 146 ? -5.607 5.777 19.401 1.00 84.44 146 MET A CA 1
ATOM 1192 C C . MET A 1 146 ? -7.055 5.356 19.616 1.00 84.44 146 MET A C 1
ATOM 1194 O O . MET A 1 146 ? -7.635 5.644 20.663 1.00 84.44 146 MET A O 1
ATOM 1198 N N . ARG A 1 147 ? -7.629 4.644 18.650 1.00 85.62 147 ARG A N 1
ATOM 1199 C CA . ARG A 1 147 ? -8.970 4.061 18.769 1.00 85.62 147 ARG A CA 1
ATOM 1200 C C . ARG A 1 147 ? -9.000 2.632 18.257 1.00 85.62 147 ARG A C 1
ATOM 1202 O O . ARG A 1 147 ? -8.082 2.178 17.574 1.00 85.62 147 ARG A O 1
ATOM 1209 N N . SER A 1 148 ? -10.080 1.923 18.557 1.00 85.56 148 SER A N 1
ATOM 1210 C CA . SER A 1 148 ? -10.280 0.582 18.022 1.00 85.56 148 SER A CA 1
ATOM 1211 C C . SER A 1 148 ? -10.451 0.633 16.503 1.00 85.56 148 SER A C 1
ATOM 1213 O O . SER A 1 148 ? -11.346 1.298 15.984 1.00 85.56 148 SER A O 1
ATOM 1215 N N . SER A 1 149 ? -9.643 -0.135 15.776 1.00 84.31 149 SER A N 1
ATOM 1216 C CA . SER A 1 149 ? -9.787 -0.316 14.322 1.00 84.31 149 SER A CA 1
ATOM 1217 C C . SER A 1 149 ? -11.162 -0.886 13.933 1.00 84.31 149 SER A C 1
ATOM 1219 O O . SER A 1 149 ? -11.631 -0.698 12.809 1.00 84.31 149 SER A O 1
ATOM 1221 N N . SER A 1 150 ? -11.853 -1.553 14.867 1.00 82.06 150 SER A N 1
ATOM 1222 C CA . SER A 1 150 ? -13.203 -2.086 14.648 1.00 82.06 150 SER A CA 1
ATOM 1223 C C . SER A 1 150 ? -14.290 -1.009 14.569 1.00 82.06 150 SER A C 1
ATOM 1225 O O . SER A 1 150 ? -15.338 -1.248 13.968 1.00 82.06 150 SER A O 1
ATOM 1227 N N . GLU A 1 151 ? -14.044 0.179 15.127 1.00 79.25 151 GLU A N 1
ATOM 1228 C CA . GLU A 1 151 ? -15.017 1.276 15.173 1.00 79.25 151 GLU A CA 1
ATOM 1229 C C . GLU A 1 151 ? -15.142 2.021 13.846 1.00 79.25 151 GLU A C 1
ATOM 1231 O O . GLU A 1 151 ? -16.143 2.692 13.621 1.00 79.25 151 GLU A O 1
ATOM 1236 N N . ASN A 1 152 ? -14.150 1.921 12.959 1.00 79.25 152 ASN A N 1
ATOM 1237 C CA . ASN A 1 152 ? -14.185 2.647 11.694 1.00 79.25 152 ASN A CA 1
ATOM 1238 C C . ASN A 1 152 ? -13.501 1.861 10.574 1.00 79.25 152 ASN A C 1
ATOM 1240 O O . ASN A 1 152 ? -14.181 1.366 9.673 1.00 79.25 152 ASN A O 1
ATOM 1244 N N . LEU A 1 153 ? -12.183 1.655 10.683 1.00 80.56 153 LEU A N 1
ATOM 1245 C CA . LEU A 1 153 ? -11.354 1.029 9.648 1.00 80.56 153 LEU A CA 1
ATOM 1246 C C . LEU A 1 153 ? -11.942 -0.292 9.116 1.00 80.56 153 LEU A C 1
ATOM 1248 O O . LEU A 1 153 ? -12.066 -0.475 7.905 1.00 80.56 153 LEU A O 1
ATOM 1252 N N . MET A 1 154 ? -12.369 -1.196 10.004 1.00 82.31 154 MET A N 1
ATOM 1253 C CA . MET A 1 154 ? -12.885 -2.518 9.617 1.00 82.31 154 MET A CA 1
ATOM 1254 C C . MET A 1 154 ? -14.394 -2.561 9.327 1.00 82.31 154 MET A C 1
ATOM 1256 O O . MET A 1 154 ? -14.891 -3.574 8.830 1.00 82.31 154 MET A O 1
ATOM 1260 N N . GLN A 1 155 ? -15.155 -1.493 9.593 1.00 80.44 155 GLN A N 1
ATOM 1261 C CA . GLN A 1 155 ? -16.619 -1.506 9.425 1.00 80.44 155 GLN A CA 1
ATOM 1262 C C . GLN A 1 155 ? -17.072 -1.663 7.972 1.00 80.44 155 GLN A C 1
ATOM 1264 O O . GLN A 1 155 ? -18.216 -2.039 7.710 1.00 80.44 155 GLN A O 1
ATOM 1269 N N . ARG A 1 156 ? -16.183 -1.389 7.018 1.00 71.88 156 ARG A N 1
ATOM 1270 C CA . ARG A 1 156 ? -16.460 -1.510 5.584 1.00 71.88 156 ARG A CA 1
ATOM 1271 C C . ARG A 1 156 ? -16.113 -2.867 4.999 1.00 71.88 156 ARG A C 1
ATOM 1273 O O . ARG A 1 156 ? -16.491 -3.139 3.861 1.00 71.88 156 ARG A O 1
ATOM 1280 N N . LEU A 1 157 ? -15.409 -3.702 5.755 1.00 78.88 157 LEU A N 1
ATOM 1281 C CA . LEU A 1 157 ? -15.101 -5.051 5.320 1.00 78.88 157 LEU A CA 1
ATOM 1282 C C . LEU A 1 157 ? -16.378 -5.904 5.374 1.00 78.88 157 LEU A C 1
ATOM 1284 O O . LEU A 1 157 ? -17.179 -5.732 6.310 1.00 78.88 157 LEU A O 1
ATOM 1288 N N . PRO A 1 158 ? -16.583 -6.808 4.396 1.00 81.31 158 PRO A N 1
ATOM 1289 C CA . PRO A 1 158 ? -17.642 -7.808 4.457 1.00 81.31 158 PRO A CA 1
ATOM 1290 C C . PRO A 1 158 ? -17.625 -8.544 5.799 1.00 81.31 158 PRO A C 1
ATOM 1292 O O . PRO A 1 158 ? -16.552 -8.764 6.358 1.00 81.31 158 PRO A O 1
ATOM 1295 N N . ALA A 1 159 ? -18.800 -8.925 6.311 1.00 82.00 159 ALA A N 1
ATOM 1296 C CA . ALA A 1 159 ? -18.928 -9.519 7.646 1.00 82.00 159 ALA A CA 1
ATOM 1297 C C . ALA A 1 159 ? -17.976 -10.709 7.854 1.00 82.00 159 ALA A C 1
ATOM 1299 O O . ALA A 1 159 ? -17.238 -10.720 8.831 1.00 82.00 159 ALA A O 1
ATOM 1300 N N . HIS A 1 160 ? -17.897 -11.613 6.873 1.00 80.31 160 HIS A N 1
ATOM 1301 C CA . HIS A 1 160 ? -16.986 -12.759 6.916 1.00 80.31 160 HIS A CA 1
ATOM 1302 C C . HIS A 1 160 ? -15.506 -12.343 7.031 1.00 80.31 160 HIS A C 1
ATOM 1304 O O . HIS A 1 160 ? -14.798 -12.841 7.895 1.00 80.31 160 HIS A O 1
ATOM 1310 N N . ILE A 1 161 ? -15.037 -11.364 6.243 1.00 81.88 161 ILE A N 1
ATOM 1311 C CA . ILE A 1 161 ? -13.657 -10.848 6.346 1.00 81.88 161 ILE A CA 1
ATOM 1312 C C . ILE A 1 161 ? -13.417 -10.188 7.705 1.00 81.88 161 ILE A C 1
ATOM 1314 O O . ILE A 1 161 ? -12.354 -10.336 8.304 1.00 81.88 161 ILE A O 1
ATOM 1318 N N . ARG A 1 162 ? -14.401 -9.437 8.205 1.00 84.56 162 ARG A N 1
ATOM 1319 C CA . ARG A 1 162 ? -14.298 -8.760 9.497 1.00 84.56 162 ARG A CA 1
ATOM 1320 C C . ARG A 1 162 ? -14.165 -9.758 10.640 1.00 84.56 162 ARG A C 1
ATOM 1322 O O . ARG A 1 162 ? -13.339 -9.528 11.513 1.00 84.56 162 ARG A O 1
ATOM 1329 N N . GLU A 1 163 ? -14.951 -10.827 10.636 1.00 81.94 163 GLU A N 1
ATOM 1330 C CA . GLU A 1 163 ? -14.890 -11.888 11.647 1.00 81.94 163 GLU A CA 1
ATOM 1331 C C . GLU A 1 163 ? -13.517 -12.576 11.651 1.00 81.94 163 GLU A C 1
ATOM 1333 O O . GLU A 1 163 ? -12.896 -12.707 12.710 1.00 81.94 163 GLU A O 1
ATOM 1338 N N . GLU A 1 164 ? -12.984 -12.902 10.470 1.00 80.75 164 GLU A N 1
ATOM 1339 C CA . GLU A 1 164 ? -11.649 -13.497 10.332 1.00 80.75 164 GLU A CA 1
ATOM 1340 C C . GLU A 1 164 ? -10.546 -12.581 10.886 1.00 80.75 164 GLU A C 1
ATOM 1342 O O . GLU A 1 164 ? -9.703 -13.006 11.684 1.00 80.75 164 GLU A O 1
ATOM 1347 N N . LEU A 1 165 ? -10.580 -11.292 10.532 1.00 77.88 165 LEU A N 1
ATOM 1348 C CA . LEU A 1 165 ? -9.575 -10.315 10.961 1.00 77.88 165 LEU A CA 1
ATOM 1349 C C . LEU A 1 165 ? -9.714 -9.915 12.435 1.00 77.88 165 LEU A C 1
ATOM 1351 O O . LEU A 1 165 ? -8.704 -9.720 13.113 1.00 77.88 165 LEU A O 1
ATOM 1355 N N . GLN A 1 166 ? -10.938 -9.844 12.966 1.00 71.69 166 GLN A N 1
ATOM 1356 C CA . GLN A 1 166 ? -11.176 -9.614 14.394 1.00 71.69 166 GLN A CA 1
ATOM 1357 C C . GLN A 1 166 ? -10.512 -10.697 15.242 1.00 71.69 166 GLN A C 1
ATOM 1359 O O . GLN A 1 166 ? -9.968 -10.386 16.303 1.00 71.69 166 GLN A O 1
ATOM 1364 N N . SER A 1 167 ? -10.484 -11.945 14.762 1.00 62.56 167 SER A N 1
ATOM 1365 C CA . SER A 1 167 ? -9.799 -13.033 15.458 1.00 62.56 167 SER A CA 1
ATOM 1366 C C . SER A 1 167 ? -8.303 -12.754 15.648 1.00 62.56 167 SER A C 1
ATOM 1368 O O . SER A 1 167 ? -7.754 -13.122 16.683 1.00 62.56 167 SER A O 1
ATOM 1370 N N . ILE A 1 168 ? -7.645 -12.071 14.704 1.00 69.06 168 ILE A N 1
ATOM 1371 C CA . ILE A 1 168 ? -6.208 -11.753 14.758 1.00 69.06 168 ILE A CA 1
ATOM 1372 C C . ILE A 1 168 ? -5.940 -10.728 15.860 1.00 69.06 168 ILE A C 1
ATOM 1374 O O . ILE A 1 168 ? -5.133 -10.985 16.754 1.00 69.06 168 ILE A O 1
ATOM 1378 N N . ALA A 1 169 ? -6.679 -9.617 15.852 1.00 64.06 169 ALA A N 1
ATOM 1379 C CA . ALA A 1 169 ? -6.558 -8.579 16.872 1.00 64.06 169 ALA A CA 1
ATOM 1380 C C . ALA A 1 169 ? -6.941 -9.097 18.274 1.00 64.06 169 ALA A C 1
ATOM 1382 O O . ALA A 1 169 ? -6.261 -8.811 19.255 1.00 64.06 169 ALA A O 1
ATOM 1383 N N . MET A 1 170 ? -7.998 -9.913 18.380 1.00 63.38 170 MET A N 1
ATOM 1384 C CA . MET A 1 170 ? -8.491 -10.444 19.661 1.00 63.38 170 MET A CA 1
ATOM 1385 C C . MET A 1 170 ? -7.649 -11.592 20.235 1.00 63.38 170 MET A C 1
ATOM 1387 O O . MET A 1 170 ? -7.662 -11.809 21.451 1.00 63.38 170 MET A O 1
ATOM 1391 N N . LYS A 1 171 ? -6.905 -12.334 19.401 1.00 59.81 171 LYS A N 1
ATOM 1392 C CA . LYS A 1 171 ? -5.936 -13.346 19.865 1.00 59.81 171 LYS A CA 1
ATOM 1393 C C . LYS A 1 171 ? -4.813 -12.710 20.687 1.00 59.81 171 LYS A C 1
ATOM 1395 O O . LYS A 1 171 ? -4.266 -13.361 21.578 1.00 59.81 171 LYS A O 1
ATOM 1400 N N . HIS A 1 172 ? -4.525 -11.430 20.467 1.00 56.91 172 HIS A N 1
ATOM 1401 C CA . HIS A 1 172 ? -3.601 -10.661 21.285 1.00 56.91 172 HIS A CA 1
ATOM 1402 C C . HIS A 1 172 ? -4.313 -10.056 22.509 1.00 56.91 172 HIS A C 1
ATOM 1404 O O . HIS A 1 172 ? -4.735 -8.904 22.523 1.00 56.91 172 HIS A O 1
ATOM 1410 N N . LYS A 1 173 ? -4.449 -10.845 23.582 1.00 45.12 173 LYS A N 1
ATOM 1411 C CA . LYS A 1 173 ? -4.973 -10.377 24.879 1.00 45.12 173 LYS A CA 1
ATOM 1412 C C . LYS A 1 173 ? -3.935 -9.530 25.632 1.00 45.12 173 LYS A C 1
ATOM 1414 O O . LYS A 1 173 ? -3.280 -10.023 26.545 1.00 45.12 173 LYS A O 1
ATOM 1419 N N . GLY A 1 174 ? -3.789 -8.260 25.271 1.00 48.12 174 GLY A N 1
ATOM 1420 C CA . GLY A 1 174 ? -3.010 -7.282 26.039 1.00 48.12 174 GLY A CA 1
ATOM 1421 C C . GLY A 1 174 ? -2.742 -5.998 25.251 1.00 48.12 174 GLY A C 1
ATOM 1422 O O . GLY A 1 174 ? -2.786 -6.033 24.023 1.00 48.12 174 GLY A O 1
ATOM 1423 N N . PRO A 1 175 ? -2.464 -4.860 25.916 1.00 41.72 175 PRO A N 1
ATOM 1424 C CA . PRO A 1 175 ? -2.051 -3.649 25.221 1.00 41.72 175 PRO A CA 1
ATOM 1425 C C . PRO A 1 175 ? -0.680 -3.898 24.581 1.00 41.72 175 PRO A C 1
ATOM 1427 O O . PRO A 1 175 ? 0.352 -3.856 25.246 1.00 41.72 175 PRO A O 1
ATOM 1430 N N . LEU A 1 176 ? -0.673 -4.164 23.275 1.00 49.84 176 LEU A N 1
ATOM 1431 C CA . LEU A 1 176 ? 0.514 -4.293 22.421 1.00 49.84 176 LEU A CA 1
ATOM 1432 C C . LEU A 1 176 ? 1.172 -2.929 22.148 1.00 49.84 176 LEU A C 1
ATOM 1434 O O . LEU A 1 176 ? 1.618 -2.648 21.043 1.00 49.84 176 LEU A O 1
ATOM 1438 N N . ILE A 1 177 ? 1.220 -2.055 23.152 1.00 45.53 177 IL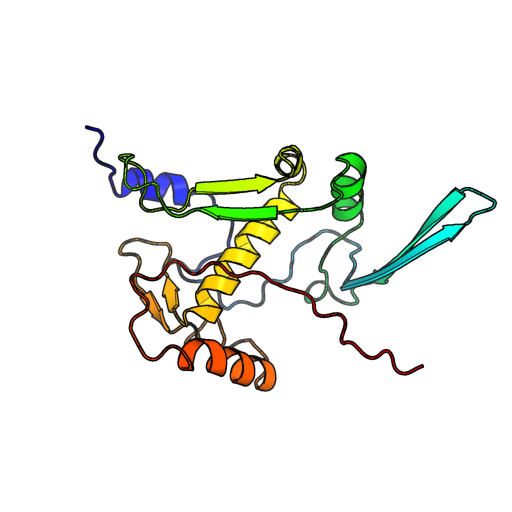E A N 1
ATOM 1439 C CA . ILE A 1 177 ? 1.760 -0.697 23.013 1.00 45.53 177 ILE A CA 1
ATOM 1440 C C . ILE A 1 177 ? 3.281 -0.734 22.754 1.00 45.53 177 ILE A C 1
ATOM 1442 O O . ILE A 1 177 ? 3.827 0.233 22.241 1.00 45.53 177 ILE A O 1
ATOM 1446 N N . ASP A 1 178 ? 3.944 -1.869 23.020 1.00 39.97 178 ASP A N 1
ATOM 1447 C CA . ASP A 1 178 ? 5.412 -1.971 23.027 1.00 39.97 178 ASP A CA 1
ATOM 1448 C C . ASP A 1 178 ? 5.987 -3.166 22.240 1.00 39.97 178 ASP A C 1
ATOM 1450 O O . ASP A 1 178 ? 7.149 -3.541 22.397 1.00 39.97 178 ASP A O 1
ATOM 1454 N N . SER A 1 179 ? 5.182 -3.814 21.391 1.00 44.47 179 SER A N 1
ATOM 1455 C CA . SER A 1 179 ? 5.631 -4.976 20.616 1.00 44.47 179 SER A CA 1
ATOM 1456 C C . SER A 1 179 ? 5.862 -4.597 19.150 1.00 44.47 179 SER A C 1
ATOM 1458 O O . SER A 1 179 ? 4.957 -4.141 18.453 1.00 44.47 179 SER A O 1
ATOM 1460 N N . ILE A 1 180 ? 7.095 -4.777 18.668 1.00 47.16 180 ILE A N 1
ATOM 1461 C CA . ILE A 1 180 ? 7.445 -4.583 17.256 1.00 47.16 180 ILE A CA 1
ATOM 1462 C C . ILE A 1 180 ? 6.759 -5.682 16.446 1.00 47.16 180 ILE A C 1
ATOM 1464 O O . ILE A 1 180 ? 7.191 -6.836 16.442 1.00 47.16 180 ILE A O 1
ATOM 1468 N N . HIS A 1 181 ? 5.710 -5.316 15.720 1.00 50.38 181 HIS A N 1
ATOM 1469 C CA . HIS A 1 181 ? 5.035 -6.236 14.823 1.00 50.38 181 HIS A CA 1
ATOM 1470 C C . HIS A 1 181 ? 5.675 -6.199 13.433 1.00 50.38 181 HIS A C 1
ATOM 1472 O O . HIS A 1 181 ? 5.494 -5.249 12.669 1.00 50.38 181 HIS A O 1
ATOM 1478 N N . ARG A 1 182 ? 6.436 -7.247 13.102 1.00 49.47 182 ARG A N 1
ATOM 1479 C CA . ARG A 1 182 ? 6.864 -7.530 11.728 1.00 49.47 182 ARG A CA 1
ATOM 1480 C C . ARG A 1 182 ? 5.901 -8.538 11.122 1.00 49.47 182 ARG A C 1
ATOM 1482 O O . ARG A 1 182 ? 5.852 -9.682 11.565 1.00 49.47 182 ARG A O 1
ATOM 1489 N N . PHE A 1 183 ? 5.154 -8.103 10.116 1.00 49.50 183 PHE A N 1
ATOM 1490 C CA . PHE A 1 183 ? 4.279 -8.975 9.346 1.00 49.50 183 PHE A CA 1
ATOM 1491 C C . PHE A 1 183 ? 4.998 -9.425 8.084 1.00 49.50 183 PHE A C 1
ATOM 1493 O O . PHE A 1 183 ? 5.563 -8.611 7.357 1.00 49.50 183 PHE A O 1
ATOM 1500 N N . TRP A 1 184 ? 4.958 -10.727 7.830 1.00 43.44 184 TRP A N 1
ATOM 1501 C CA . TRP A 1 184 ? 5.355 -11.313 6.559 1.00 43.44 184 TRP A CA 1
ATOM 1502 C C . TRP A 1 184 ? 4.079 -11.834 5.911 1.00 43.44 184 TRP A C 1
ATOM 1504 O O . TRP A 1 184 ? 3.419 -12.702 6.481 1.00 43.44 184 TRP A O 1
ATOM 1514 N N . ILE A 1 185 ? 3.698 -11.293 4.752 1.00 39.69 185 ILE A N 1
ATOM 1515 C CA . ILE A 1 185 ? 2.668 -11.936 3.935 1.00 39.69 185 ILE A CA 1
ATOM 1516 C C . ILE A 1 185 ? 3.361 -13.084 3.215 1.00 39.69 185 ILE A C 1
ATOM 1518 O O . ILE A 1 185 ? 4.140 -12.867 2.288 1.00 39.69 185 ILE A O 1
ATOM 1522 N N . GLN A 1 186 ? 3.099 -14.302 3.672 1.00 33.47 186 GLN A N 1
ATOM 1523 C CA . GLN A 1 186 ? 3.461 -15.510 2.952 1.00 33.47 186 GLN A CA 1
ATOM 1524 C C . GLN A 1 186 ? 2.223 -15.967 2.184 1.00 33.47 186 GLN A C 1
ATOM 1526 O O . GLN A 1 186 ? 1.216 -16.332 2.783 1.00 33.47 186 GLN A O 1
ATOM 1531 N N . LEU A 1 187 ? 2.283 -15.900 0.855 1.00 32.94 187 LEU A N 1
ATOM 1532 C CA . LEU A 1 187 ? 1.275 -16.526 0.009 1.00 32.94 187 LEU A CA 1
ATOM 1533 C C . LEU A 1 187 ? 1.536 -18.035 0.049 1.00 32.94 187 LEU A C 1
ATOM 1535 O O . LEU A 1 187 ? 2.472 -18.520 -0.584 1.00 32.94 187 LEU A O 1
ATOM 1539 N N . GLU A 1 188 ? 0.763 -18.775 0.842 1.00 36.03 188 GLU A N 1
ATOM 1540 C CA . GLU A 1 188 ? 0.718 -20.230 0.713 1.00 36.03 188 GLU A CA 1
ATOM 1541 C C . GLU A 1 188 ? -0.062 -20.578 -0.558 1.00 36.03 188 GLU A C 1
ATOM 1543 O O . GLU A 1 188 ? -1.181 -20.114 -0.772 1.00 36.03 188 GLU A O 1
ATOM 1548 N N . SER A 1 189 ? 0.539 -21.390 -1.421 1.00 36.50 189 SER A N 1
ATOM 1549 C CA . SER A 1 189 ? 0.006 -21.820 -2.717 1.00 36.50 189 SER A CA 1
ATOM 1550 C C . SER A 1 189 ? -1.133 -22.849 -2.605 1.00 36.50 189 SER A C 1
ATOM 1552 O O . SER A 1 189 ? -1.200 -23.771 -3.410 1.00 36.50 189 SER A O 1
ATOM 1554 N N . ASN A 1 190 ? -2.022 -22.713 -1.620 1.00 35.50 190 ASN A N 1
ATOM 1555 C CA . ASN A 1 190 ? -3.145 -23.631 -1.389 1.00 35.50 190 ASN A CA 1
ATOM 1556 C C . ASN A 1 190 ? -4.464 -23.108 -1.978 1.00 35.50 190 ASN A C 1
ATOM 1558 O O . ASN A 1 190 ? -5.535 -23.356 -1.430 1.00 35.50 190 ASN A O 1
ATOM 1562 N N . ILE A 1 191 ? -4.403 -22.381 -3.094 1.00 37.59 191 ILE A N 1
ATOM 1563 C CA . ILE A 1 191 ? -5.590 -22.188 -3.927 1.00 37.59 191 ILE A CA 1
ATOM 1564 C C . ILE A 1 191 ? -5.639 -23.405 -4.849 1.00 37.59 191 ILE A C 1
ATOM 1566 O O . ILE A 1 191 ? -4.941 -23.457 -5.862 1.00 37.59 191 ILE A O 1
ATOM 1570 N N . GLU A 1 192 ? -6.391 -24.426 -4.437 1.00 32.53 192 GLU A N 1
ATOM 1571 C CA . GLU A 1 192 ? -6.761 -25.530 -5.318 1.00 32.53 192 GLU A CA 1
ATOM 1572 C C . GLU A 1 192 ? -7.536 -24.939 -6.500 1.00 32.53 192 GLU A C 1
ATOM 1574 O O . GLU A 1 192 ? -8.636 -24.412 -6.344 1.00 32.53 192 GLU A O 1
ATOM 1579 N N . TYR A 1 193 ? -6.933 -24.977 -7.686 1.00 36.72 193 TYR A N 1
ATOM 1580 C CA . TYR A 1 193 ? -7.666 -24.749 -8.920 1.00 36.72 193 TYR A CA 1
ATOM 1581 C C . TYR A 1 193 ? -8.553 -25.978 -9.139 1.00 36.72 193 TYR A C 1
ATOM 1583 O O . TYR A 1 193 ? -8.034 -27.067 -9.400 1.00 36.72 193 TYR A O 1
ATOM 1591 N N . GLU A 1 194 ? -9.873 -25.824 -9.014 1.00 37.28 194 GLU A N 1
ATOM 1592 C CA . GLU A 1 194 ? -10.795 -26.790 -9.613 1.00 37.28 194 GLU A CA 1
ATOM 1593 C C . GLU A 1 194 ? -10.519 -26.813 -11.127 1.00 37.28 194 GLU A C 1
ATOM 1595 O O . GLU A 1 194 ? -10.550 -25.771 -11.786 1.00 37.28 194 GLU A O 1
ATOM 1600 N N . GLN A 1 195 ? -10.139 -27.995 -11.627 1.00 32.81 195 GLN A N 1
ATOM 1601 C CA . GLN A 1 195 ? -9.864 -28.278 -13.042 1.00 32.81 195 GLN A CA 1
ATOM 1602 C C . GLN A 1 195 ? -11.140 -28.308 -13.880 1.00 32.81 195 GLN A C 1
ATOM 1604 O O . GLN A 1 195 ? -12.166 -28.817 -13.371 1.00 32.81 195 GLN A O 1
#

pLDDT: mean 71.64, std 16.95, range [32.53, 93.19]